Protein AF-T0ZBJ7-F1 (afdb_monomer_lite)

Structure (mmCIF, N/CA/C/O backbone):
data_AF-T0ZBJ7-F1
#
_entry.id   AF-T0ZBJ7-F1
#
loop_
_atom_site.group_PDB
_atom_site.id
_atom_site.type_symbol
_atom_site.label_atom_id
_atom_site.label_alt_id
_atom_site.label_comp_id
_atom_site.label_asym_id
_atom_site.label_entity_id
_atom_site.label_seq_id
_atom_site.pdbx_PDB_ins_code
_atom_site.Cartn_x
_atom_site.Cartn_y
_atom_site.Cartn_z
_atom_site.occupancy
_atom_site.B_iso_or_equiv
_atom_site.auth_seq_id
_atom_site.auth_comp_id
_atom_site.auth_asym_id
_atom_site.auth_atom_id
_atom_site.pdbx_PDB_model_num
ATOM 1 N N . GLU A 1 1 ? 11.879 -5.361 -28.895 1.00 57.84 1 GLU A N 1
ATOM 2 C CA . GLU A 1 1 ? 11.983 -5.980 -30.241 1.00 57.84 1 GLU A CA 1
ATOM 3 C C . GLU A 1 1 ? 11.341 -7.367 -30.338 1.00 57.84 1 GLU A C 1
ATOM 5 O O . GLU A 1 1 ? 11.344 -7.930 -31.420 1.00 57.84 1 GLU A O 1
ATOM 10 N N . LEU A 1 2 ? 10.709 -7.889 -29.274 1.00 71.94 2 LEU A N 1
ATOM 11 C CA . LEU A 1 2 ? 10.026 -9.195 -29.302 1.00 71.94 2 LEU A CA 1
ATOM 12 C C . LEU A 1 2 ? 8.578 -9.144 -28.779 1.00 71.94 2 LEU A C 1
ATOM 14 O O . LEU A 1 2 ? 7.999 -10.176 -28.458 1.00 71.94 2 LEU A O 1
ATOM 18 N N . HIS A 1 3 ? 7.983 -7.954 -28.685 1.00 67.81 3 HIS A N 1
ATOM 19 C CA . HIS A 1 3 ? 6.597 -7.815 -28.233 1.00 67.81 3 HIS A CA 1
ATOM 20 C C . HIS A 1 3 ? 5.647 -8.257 -29.351 1.00 67.81 3 HIS A C 1
ATOM 22 O O . HIS A 1 3 ? 5.892 -7.938 -30.512 1.00 67.81 3 HIS A O 1
ATOM 28 N N . ASP A 1 4 ? 4.597 -8.998 -28.996 1.00 69.94 4 ASP A N 1
ATOM 29 C CA . ASP A 1 4 ? 3.497 -9.401 -29.888 1.00 69.94 4 ASP A CA 1
ATOM 30 C C . ASP A 1 4 ? 3.882 -10.203 -31.146 1.00 69.94 4 ASP A C 1
ATOM 32 O O . ASP A 1 4 ? 3.109 -10.295 -32.097 1.00 69.94 4 ASP A O 1
ATOM 36 N N . VAL A 1 5 ? 5.055 -10.848 -31.153 1.00 79.06 5 VAL A N 1
ATOM 37 C CA . VAL A 1 5 ? 5.532 -11.673 -32.287 1.00 79.06 5 VAL A CA 1
ATOM 38 C C . VAL A 1 5 ? 5.499 -13.182 -32.016 1.00 79.06 5 VAL A C 1
ATOM 40 O O . VAL A 1 5 ? 6.075 -13.960 -32.772 1.00 79.06 5 VAL A O 1
ATOM 43 N N . GLY A 1 6 ? 4.854 -13.620 -30.929 1.00 71.94 6 GLY A N 1
ATOM 44 C CA . GLY A 1 6 ? 4.822 -15.037 -30.540 1.00 71.94 6 GLY A CA 1
ATOM 45 C C . GLY A 1 6 ? 6.186 -15.578 -30.096 1.00 71.94 6 GLY A C 1
ATOM 46 O O . GLY A 1 6 ? 6.439 -16.779 -30.192 1.00 71.94 6 GLY A O 1
ATOM 47 N N . ALA A 1 7 ? 7.074 -14.696 -29.628 1.00 80.50 7 ALA A N 1
ATOM 48 C CA . ALA A 1 7 ? 8.362 -15.092 -29.081 1.00 80.50 7 ALA A CA 1
ATOM 49 C C . ALA A 1 7 ? 8.167 -16.001 -27.850 1.00 80.50 7 ALA A C 1
ATOM 51 O O . ALA A 1 7 ? 7.280 -15.749 -27.024 1.00 80.50 7 ALA A O 1
ATOM 52 N N . PRO A 1 8 ? 8.983 -17.061 -27.698 1.00 77.62 8 PRO A N 1
ATOM 53 C CA . PRO A 1 8 ? 8.883 -17.946 -26.547 1.00 77.62 8 PRO A CA 1
ATOM 54 C C . PRO A 1 8 ? 9.076 -17.145 -25.256 1.00 77.62 8 PRO A C 1
ATOM 56 O O . PRO A 1 8 ? 9.942 -16.278 -25.176 1.00 77.62 8 PRO A O 1
ATOM 59 N N . GLN A 1 9 ? 8.249 -17.436 -24.250 1.00 84.69 9 GLN A N 1
ATOM 60 C CA . GLN A 1 9 ? 8.284 -16.774 -22.938 1.00 84.69 9 GLN A CA 1
ATOM 61 C C . GLN A 1 9 ? 8.080 -15.246 -22.972 1.00 84.69 9 GLN A C 1
ATOM 63 O O . GLN A 1 9 ? 8.481 -14.553 -22.040 1.00 84.69 9 GLN A O 1
ATOM 68 N N . THR A 1 10 ? 7.421 -14.715 -24.006 1.00 86.44 10 THR A N 1
ATOM 69 C CA . THR A 1 10 ? 7.028 -13.301 -24.065 1.00 86.44 10 THR A CA 1
ATOM 70 C C . THR A 1 10 ? 5.512 -13.164 -23.955 1.00 86.44 10 THR A C 1
ATOM 72 O O . THR A 1 10 ? 4.767 -13.856 -24.645 1.00 86.44 10 THR A O 1
ATOM 75 N N . ILE A 1 11 ? 5.061 -12.272 -23.074 1.00 91.12 11 ILE A N 1
ATOM 76 C CA . ILE A 1 11 ? 3.655 -11.882 -22.897 1.00 91.12 11 ILE A CA 1
ATOM 77 C C . ILE A 1 11 ? 3.559 -10.354 -22.918 1.00 91.12 11 ILE A C 1
ATOM 79 O O . ILE A 1 11 ? 4.572 -9.681 -22.716 1.00 91.12 11 ILE A O 1
ATOM 83 N N . ASP A 1 12 ? 2.356 -9.811 -23.101 1.00 90.50 12 ASP A N 1
ATOM 84 C CA . ASP A 1 12 ? 2.102 -8.392 -22.847 1.00 90.50 12 ASP A CA 1
ATOM 85 C C . ASP A 1 12 ? 2.239 -8.109 -21.340 1.00 90.50 12 ASP A C 1
ATOM 87 O O . ASP A 1 12 ? 1.465 -8.601 -20.515 1.00 90.50 12 ASP A O 1
ATOM 91 N N . GLN A 1 13 ? 3.276 -7.353 -20.980 1.00 92.25 13 GLN A N 1
ATOM 92 C CA . GLN A 1 13 ? 3.543 -6.931 -19.603 1.00 92.25 13 GLN A CA 1
ATOM 93 C C . GLN A 1 13 ? 3.126 -5.476 -19.356 1.00 92.25 13 GLN A C 1
ATOM 95 O O . GLN A 1 13 ? 3.232 -4.984 -18.226 1.00 92.25 13 GLN A O 1
ATOM 100 N N . THR A 1 14 ? 2.621 -4.766 -20.367 1.00 93.56 14 THR A N 1
ATOM 101 C CA . THR A 1 14 ? 2.206 -3.377 -20.219 1.00 93.56 14 THR A CA 1
ATOM 102 C C . THR A 1 14 ? 1.030 -3.305 -19.249 1.00 93.56 14 THR A C 1
ATOM 104 O O . THR A 1 14 ? -0.050 -3.843 -19.472 1.00 93.56 14 THR A O 1
ATOM 107 N N . ARG A 1 15 ? 1.243 -2.623 -18.115 1.00 92.56 15 ARG A N 1
ATOM 108 C CA . ARG A 1 15 ? 0.255 -2.512 -17.026 1.00 92.56 15 ARG A CA 1
ATOM 109 C C . ARG A 1 15 ? -0.294 -3.866 -16.543 1.00 92.56 15 ARG A C 1
ATOM 111 O O . ARG A 1 15 ? -1.449 -3.929 -16.129 1.00 92.56 15 ARG A O 1
ATOM 118 N N . LEU A 1 16 ? 0.548 -4.902 -16.484 1.00 94.69 16 LEU A N 1
ATOM 119 C CA . LEU A 1 16 ? 0.178 -6.256 -16.033 1.00 94.69 16 LEU A CA 1
ATOM 120 C C . LEU A 1 16 ? -0.625 -6.290 -14.712 1.00 94.69 16 LEU A C 1
ATOM 122 O O . LEU A 1 16 ? -1.536 -7.095 -14.552 1.00 94.69 16 LEU A O 1
ATOM 126 N N . PHE A 1 17 ? -0.321 -5.386 -13.775 1.00 93.62 17 PHE A N 1
ATOM 127 C CA . PHE A 1 17 ? -0.984 -5.293 -12.464 1.00 93.62 17 PHE A CA 1
ATOM 128 C C . PHE A 1 17 ? -2.118 -4.253 -12.394 1.00 93.62 17 PHE A C 1
ATOM 130 O O . PHE A 1 17 ? -2.681 -4.008 -11.326 1.00 93.62 17 PHE A O 1
ATOM 137 N N . GLY A 1 18 ? -2.455 -3.610 -13.514 1.00 92.75 18 GLY A N 1
ATOM 138 C CA . GLY A 1 18 ? -3.526 -2.624 -13.614 1.00 92.75 18 GLY A CA 1
ATOM 139 C C . GLY A 1 18 ? -3.450 -1.540 -12.535 1.00 92.75 18 GLY A C 1
ATOM 140 O O . GLY A 1 18 ? -2.441 -0.857 -12.381 1.00 92.75 18 GLY A O 1
ATOM 141 N N . ARG A 1 19 ? -4.544 -1.386 -11.782 1.00 91.81 19 ARG A N 1
ATOM 142 C CA . ARG A 1 19 ? -4.693 -0.375 -10.719 1.00 91.81 19 ARG A CA 1
ATOM 143 C C . ARG A 1 19 ? -4.160 -0.817 -9.353 1.00 91.81 19 ARG A C 1
ATOM 145 O O . ARG A 1 19 ? -4.266 -0.050 -8.403 1.00 91.81 19 ARG A O 1
ATOM 152 N N . ALA A 1 20 ? -3.624 -2.033 -9.233 1.00 92.56 20 ALA A N 1
ATOM 153 C CA . ALA A 1 20 ? -3.082 -2.524 -7.966 1.00 92.56 20 ALA A CA 1
ATOM 154 C C . ALA A 1 20 ? -1.749 -1.850 -7.588 1.00 92.56 20 ALA A C 1
ATOM 156 O O . ALA A 1 20 ? -1.327 -1.931 -6.437 1.00 92.56 20 ALA A O 1
ATOM 157 N N . VAL A 1 21 ? -1.092 -1.182 -8.543 1.00 94.62 21 VAL A N 1
ATOM 158 C CA . VAL A 1 21 ? 0.164 -0.453 -8.333 1.00 94.62 21 VAL A CA 1
ATOM 159 C C . VAL A 1 21 ? -0.068 1.050 -8.232 1.00 94.62 21 VAL A C 1
ATOM 161 O O . VAL A 1 21 ? -0.950 1.605 -8.884 1.00 94.62 21 VAL A O 1
ATOM 164 N N . ARG A 1 22 ? 0.763 1.720 -7.431 1.00 92.06 22 ARG A N 1
ATOM 165 C CA . ARG A 1 22 ? 0.771 3.181 -7.263 1.00 92.06 22 ARG A CA 1
ATOM 166 C C . ARG A 1 22 ? 1.249 3.885 -8.518 1.00 92.06 22 ARG A C 1
ATOM 168 O O . ARG A 1 22 ? 0.750 4.951 -8.860 1.00 92.06 22 ARG A O 1
ATOM 175 N N . TRP A 1 23 ? 2.190 3.260 -9.218 1.00 94.50 23 TRP A N 1
ATOM 176 C CA . TRP A 1 23 ? 2.804 3.835 -10.398 1.00 94.50 23 TRP A CA 1
ATOM 177 C C . TRP A 1 23 ? 3.343 2.761 -11.345 1.00 94.50 23 TRP A C 1
ATOM 179 O O . TRP A 1 23 ? 3.789 1.697 -10.907 1.00 94.50 23 TRP A O 1
ATOM 189 N N . PHE A 1 24 ? 3.294 3.054 -12.645 1.00 96.00 24 PHE A N 1
ATOM 190 C CA . PHE A 1 24 ? 3.793 2.202 -13.721 1.00 96.00 24 PHE A CA 1
ATOM 191 C C . PHE A 1 24 ? 4.693 3.009 -14.657 1.00 96.00 24 PHE A C 1
ATOM 193 O O . PHE A 1 24 ? 4.308 4.105 -15.074 1.00 96.00 24 PHE A O 1
ATOM 200 N N . ALA A 1 25 ? 5.844 2.447 -15.030 1.00 95.69 25 ALA A N 1
ATOM 201 C CA . ALA A 1 25 ? 6.707 3.008 -16.064 1.00 95.69 25 ALA A CA 1
ATOM 202 C C . ALA A 1 25 ? 7.355 1.927 -16.934 1.00 95.69 25 ALA A C 1
ATOM 204 O O . ALA A 1 25 ? 7.713 0.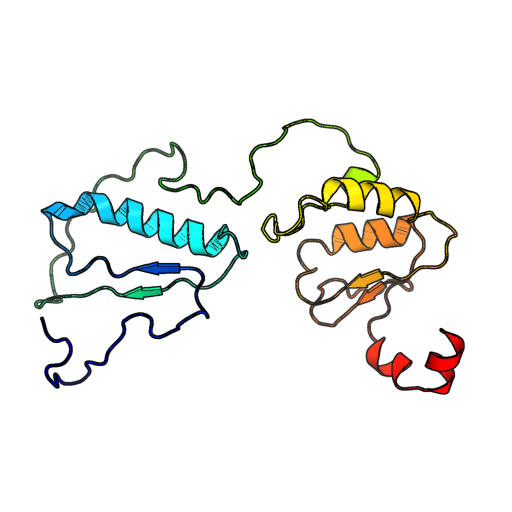851 -16.457 1.00 95.69 25 ALA A O 1
ATOM 205 N N . GLU A 1 26 ? 7.548 2.269 -18.205 1.00 94.38 26 GLU A N 1
ATOM 206 C CA . GLU A 1 26 ? 8.206 1.445 -19.217 1.00 94.38 26 GLU A CA 1
ATOM 207 C C . GLU A 1 26 ? 9.212 2.334 -19.970 1.00 94.38 26 GLU A C 1
ATOM 209 O O . GLU A 1 26 ? 8.848 2.997 -20.939 1.00 94.38 26 GLU A O 1
ATOM 214 N N . PRO A 1 27 ? 10.462 2.453 -19.482 1.00 90.81 27 PRO A N 1
ATOM 215 C CA . PRO A 1 27 ? 11.456 3.381 -20.033 1.00 90.81 27 PRO A CA 1
ATOM 216 C C . PRO A 1 27 ? 12.036 2.949 -21.392 1.00 90.81 27 PRO A C 1
ATOM 218 O O . PRO A 1 27 ? 12.861 3.666 -21.953 1.00 90.81 27 PRO A O 1
ATOM 221 N N . GLY A 1 28 ? 11.625 1.794 -21.922 1.00 89.25 28 GLY A N 1
ATOM 222 C CA . GLY A 1 28 ? 12.198 1.206 -23.128 1.00 89.25 28 GLY A CA 1
ATOM 223 C C . GLY A 1 28 ? 13.519 0.476 -22.867 1.00 89.25 28 GLY A C 1
ATOM 224 O O . GLY A 1 28 ? 13.831 0.106 -21.733 1.00 89.25 28 GLY A O 1
ATOM 225 N N . VAL A 1 29 ? 14.267 0.222 -23.943 1.00 90.12 29 VAL A N 1
ATOM 226 C CA . VAL A 1 29 ? 15.537 -0.517 -23.894 1.00 90.12 29 VAL A CA 1
ATOM 227 C C . VAL A 1 29 ? 16.649 0.386 -23.345 1.00 90.12 29 VAL A C 1
ATOM 229 O O . VAL A 1 29 ? 16.772 1.516 -23.818 1.00 90.12 29 VAL A O 1
ATOM 232 N N . PRO A 1 30 ? 17.474 -0.080 -22.386 1.00 86.94 30 PRO A N 1
ATOM 233 C CA . PRO A 1 30 ? 18.643 0.654 -21.923 1.00 86.94 30 PRO A CA 1
ATOM 234 C C . PRO A 1 30 ? 19.566 1.080 -23.065 1.00 86.94 30 PRO A C 1
ATOM 236 O O . PRO A 1 30 ? 20.016 0.254 -23.858 1.00 86.94 30 PRO A O 1
ATOM 239 N N . ASP A 1 31 ? 19.866 2.375 -23.098 1.00 84.62 31 ASP A N 1
ATOM 240 C CA . ASP A 1 31 ? 20.814 3.011 -24.007 1.00 84.62 31 ASP A CA 1
ATOM 241 C C . ASP A 1 31 ? 21.790 3.867 -23.187 1.00 84.62 31 ASP A C 1
ATOM 243 O O . ASP A 1 31 ? 21.388 4.540 -22.229 1.00 84.62 31 ASP A O 1
ATOM 247 N N . GLU A 1 32 ? 23.069 3.856 -23.563 1.00 83.19 32 GLU A N 1
ATOM 248 C CA . GLU A 1 32 ? 24.121 4.631 -22.901 1.00 83.19 32 GLU A CA 1
ATOM 249 C C . GLU A 1 32 ? 23.826 6.134 -22.998 1.00 83.19 32 GLU A C 1
ATOM 251 O O . GLU A 1 32 ? 24.054 6.871 -22.042 1.00 83.19 32 GLU A O 1
ATOM 256 N N . ALA A 1 33 ? 23.217 6.600 -24.094 1.00 85.81 33 ALA A N 1
ATOM 257 C CA . ALA A 1 33 ? 22.799 7.998 -24.217 1.00 85.81 33 ALA A CA 1
ATOM 258 C C . ALA A 1 33 ? 21.760 8.409 -23.152 1.00 85.81 33 ALA A C 1
ATOM 260 O O . ALA A 1 33 ? 21.692 9.575 -22.762 1.00 85.81 33 ALA A O 1
ATOM 261 N N . ALA A 1 34 ? 20.978 7.455 -22.637 1.00 82.25 34 ALA A N 1
ATOM 262 C CA . ALA A 1 34 ? 19.964 7.673 -21.609 1.00 82.25 34 ALA A CA 1
ATOM 263 C C . ALA A 1 34 ? 20.451 7.330 -20.185 1.00 82.25 34 ALA A C 1
ATOM 265 O O . ALA A 1 34 ? 19.652 7.383 -19.242 1.00 82.25 34 ALA A O 1
ATOM 266 N N . ARG A 1 35 ? 21.742 7.006 -19.995 1.00 83.69 35 ARG A N 1
ATOM 267 C CA . ARG A 1 35 ? 22.347 6.559 -18.718 1.00 83.69 35 ARG A CA 1
ATOM 268 C C . ARG A 1 35 ? 21.982 7.424 -17.505 1.00 83.69 35 ARG A C 1
ATOM 270 O O . ARG A 1 35 ? 21.730 6.904 -16.418 1.00 83.69 35 ARG A O 1
ATOM 277 N N . ASP A 1 36 ? 21.899 8.740 -17.691 1.00 82.50 36 ASP A N 1
ATOM 278 C CA . ASP A 1 36 ? 21.675 9.695 -16.600 1.00 82.50 36 ASP A CA 1
ATOM 279 C C . ASP A 1 36 ? 20.210 9.735 -16.130 1.00 82.50 36 ASP A C 1
ATOM 281 O O . ASP A 1 36 ? 19.921 10.152 -15.006 1.00 82.50 36 ASP A O 1
ATOM 285 N N . SER A 1 37 ? 19.277 9.227 -16.942 1.00 84.94 37 SER A N 1
ATOM 286 C CA . SER A 1 37 ? 17.854 9.162 -16.595 1.00 84.94 37 SER A CA 1
ATOM 287 C C . SER A 1 37 ? 17.531 8.049 -15.589 1.00 84.94 37 SER A C 1
ATOM 289 O O . SER A 1 37 ? 16.593 8.181 -14.802 1.00 84.94 37 SER A O 1
ATOM 291 N N . TRP A 1 38 ? 18.334 6.982 -15.535 1.00 86.69 38 TRP A N 1
ATOM 292 C CA . TRP A 1 38 ? 18.034 5.784 -14.745 1.00 86.69 38 TRP A CA 1
ATOM 293 C C . TRP A 1 38 ? 18.026 6.023 -13.235 1.00 86.69 38 TRP A C 1
ATOM 295 O O . TRP A 1 38 ? 17.167 5.496 -12.529 1.00 86.69 38 TRP A O 1
ATOM 305 N N . ARG A 1 39 ? 18.926 6.872 -12.719 1.00 85.69 39 ARG A N 1
ATOM 306 C CA . ARG A 1 39 ? 18.907 7.257 -11.292 1.00 85.69 39 ARG A CA 1
ATOM 307 C C . ARG A 1 39 ? 17.666 8.062 -10.939 1.00 85.69 39 ARG A C 1
ATOM 309 O O . ARG A 1 39 ? 17.079 7.865 -9.879 1.00 85.69 39 ARG A O 1
ATOM 316 N N . SER A 1 40 ? 17.281 8.957 -11.843 1.00 86.44 40 SER A N 1
ATOM 317 C CA . SER A 1 40 ? 16.073 9.767 -11.733 1.00 86.44 40 SER A CA 1
ATOM 3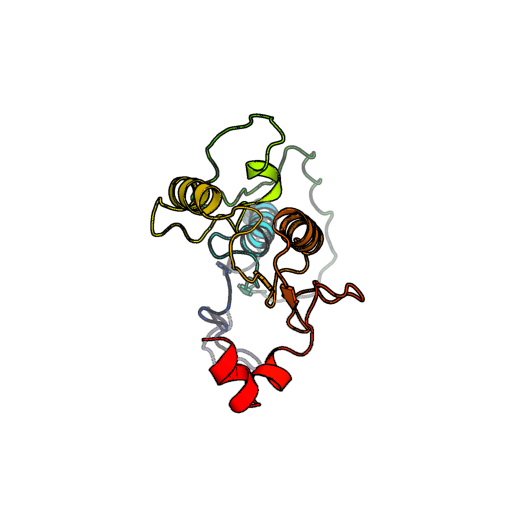18 C C . SER A 1 40 ? 14.838 8.857 -11.692 1.00 86.44 40 SER A C 1
ATOM 320 O O . SER A 1 40 ? 14.043 8.936 -10.759 1.00 86.44 40 SER A O 1
ATOM 322 N N . LEU A 1 41 ? 14.744 7.903 -12.623 1.00 90.31 41 LEU A N 1
ATOM 323 C CA . LEU A 1 41 ? 13.680 6.903 -12.678 1.00 90.31 41 LEU A CA 1
ATOM 324 C C . LEU A 1 41 ? 13.597 6.057 -11.398 1.00 90.31 41 LEU A C 1
ATOM 326 O O . LEU A 1 41 ? 12.518 5.919 -10.824 1.00 90.31 41 LEU A O 1
ATOM 330 N N . ALA A 1 42 ? 14.730 5.537 -10.920 1.00 90.06 42 ALA A N 1
ATOM 331 C CA . ALA A 1 42 ? 14.790 4.743 -9.695 1.00 90.06 42 ALA A CA 1
ATOM 332 C C . ALA A 1 42 ? 14.374 5.561 -8.461 1.00 90.06 42 ALA A C 1
ATOM 334 O O . ALA A 1 42 ? 13.572 5.100 -7.650 1.00 90.06 42 ALA A O 1
ATOM 335 N N . SER A 1 43 ? 14.859 6.802 -8.338 1.00 89.56 43 SER A N 1
ATOM 336 C CA . SER A 1 43 ? 14.461 7.696 -7.245 1.00 89.56 43 SER A CA 1
ATOM 337 C C . SER A 1 43 ? 12.968 8.004 -7.282 1.00 89.56 43 SER A C 1
ATOM 339 O O . SER A 1 43 ? 12.355 8.089 -6.221 1.00 89.56 43 SER A O 1
ATOM 341 N N . ARG A 1 44 ? 12.381 8.171 -8.472 1.00 90.44 44 ARG A N 1
ATOM 342 C CA . ARG A 1 44 ? 10.938 8.360 -8.613 1.00 90.44 44 ARG A CA 1
ATOM 343 C C . ARG A 1 44 ? 10.171 7.113 -8.199 1.00 90.44 44 ARG A C 1
ATOM 345 O O . ARG A 1 44 ? 9.240 7.234 -7.420 1.00 90.44 44 ARG A O 1
ATOM 352 N N . ALA A 1 45 ? 10.579 5.931 -8.658 1.00 92.62 45 ALA A N 1
ATOM 353 C CA . ALA A 1 45 ? 9.919 4.677 -8.302 1.00 92.62 45 ALA A CA 1
ATOM 354 C C . ALA A 1 45 ? 9.849 4.478 -6.779 1.00 92.62 45 ALA A C 1
ATOM 356 O O . ALA A 1 45 ? 8.805 4.103 -6.254 1.00 92.62 45 ALA A O 1
ATOM 357 N N . VAL A 1 46 ? 10.935 4.796 -6.064 1.00 92.50 46 VAL A N 1
ATOM 358 C CA . VAL A 1 46 ? 10.966 4.748 -4.594 1.00 92.50 46 VAL A CA 1
ATOM 359 C C . VAL A 1 46 ? 10.033 5.788 -3.973 1.00 92.50 46 VAL A C 1
ATOM 361 O O . VAL A 1 46 ? 9.305 5.455 -3.041 1.00 92.50 46 VAL A O 1
ATOM 364 N N . ALA A 1 47 ? 10.030 7.022 -4.482 1.00 89.12 47 ALA A N 1
ATOM 365 C CA . ALA A 1 47 ? 9.159 8.078 -3.973 1.00 89.12 47 ALA A CA 1
ATOM 366 C C . ALA A 1 47 ? 7.670 7.748 -4.190 1.00 89.12 47 ALA A C 1
ATOM 368 O O . ALA A 1 47 ? 6.878 7.886 -3.271 1.00 89.12 47 ALA A O 1
ATOM 369 N N . GLU A 1 48 ? 7.291 7.230 -5.359 1.00 90.69 48 GLU A N 1
ATOM 370 C CA . GLU A 1 48 ? 5.911 6.812 -5.659 1.00 90.69 48 GLU A CA 1
ATOM 371 C C . GLU A 1 48 ? 5.480 5.599 -4.809 1.00 90.69 48 GLU A C 1
ATOM 373 O O . GLU A 1 48 ? 4.308 5.469 -4.458 1.00 90.69 48 GLU A O 1
ATOM 378 N N . ALA A 1 49 ? 6.419 4.712 -4.453 1.00 92.00 49 ALA A N 1
ATOM 379 C CA . ALA A 1 49 ? 6.144 3.542 -3.619 1.00 92.00 49 ALA A CA 1
ATOM 380 C C . ALA A 1 49 ? 5.945 3.881 -2.134 1.00 92.00 49 ALA A C 1
ATOM 382 O O . ALA A 1 49 ? 5.211 3.176 -1.440 1.00 92.00 49 ALA A O 1
ATOM 383 N N . ARG A 1 50 ? 6.618 4.922 -1.635 1.00 88.19 50 ARG A N 1
ATOM 384 C CA . ARG A 1 50 ? 6.585 5.317 -0.217 1.00 88.19 50 ARG A CA 1
ATOM 385 C C . ARG A 1 50 ? 5.601 6.446 0.049 1.00 88.19 50 ARG A C 1
ATOM 387 O O . ARG A 1 50 ? 4.755 6.327 0.925 1.00 88.19 50 ARG A O 1
ATOM 394 N N . ASP A 1 51 ? 5.686 7.486 -0.769 1.00 84.31 51 ASP A N 1
ATOM 395 C CA . ASP A 1 51 ? 5.082 8.796 -0.528 1.00 84.31 51 ASP A CA 1
ATOM 396 C C . ASP A 1 51 ? 4.074 9.163 -1.633 1.00 84.31 51 ASP A C 1
ATOM 398 O O . ASP A 1 51 ? 3.733 10.331 -1.830 1.00 84.31 51 ASP A O 1
ATOM 402 N N . GLY A 1 52 ? 3.616 8.163 -2.395 1.00 80.25 52 GLY A N 1
ATOM 403 C CA . GLY A 1 52 ? 2.606 8.327 -3.435 1.00 80.25 52 GLY A CA 1
ATOM 404 C C . GLY A 1 52 ? 1.314 8.956 -2.889 1.00 80.25 52 GLY A C 1
ATOM 405 O O . GLY A 1 52 ? 0.963 8.743 -1.729 1.00 80.25 52 GLY A O 1
ATOM 406 N N . PRO A 1 53 ? 0.535 9.678 -3.715 1.00 77.44 53 PRO A N 1
ATOM 407 C CA . PRO A 1 53 ? -0.646 10.425 -3.262 1.00 77.44 53 PRO A CA 1
ATOM 408 C C . PRO A 1 53 ? -1.743 9.545 -2.650 1.00 77.44 53 PRO A C 1
ATOM 410 O O . PRO A 1 53 ? -2.529 10.010 -1.838 1.00 77.44 53 PRO A O 1
ATOM 413 N N . LEU A 1 54 ? -1.797 8.265 -3.021 1.00 77.31 54 LEU A N 1
ATOM 414 C CA . LEU A 1 54 ? -2.751 7.307 -2.461 1.00 77.31 54 LEU A CA 1
ATOM 415 C C . LEU A 1 54 ? -2.227 6.635 -1.171 1.00 77.31 54 LEU A C 1
ATOM 417 O O . LEU A 1 54 ? -2.870 5.720 -0.651 1.00 77.31 54 LEU A O 1
ATOM 421 N N . GLY A 1 55 ? -1.035 7.010 -0.704 1.00 81.44 55 GLY A N 1
ATOM 422 C CA . GLY A 1 55 ? -0.263 6.324 0.332 1.00 81.44 55 GLY A CA 1
ATOM 423 C C . GLY A 1 55 ? 0.701 5.262 -0.224 1.00 81.44 55 GLY A C 1
ATOM 424 O O . GLY A 1 55 ? 0.736 5.032 -1.444 1.00 81.44 55 GLY A O 1
ATOM 425 N N . PRO A 1 56 ? 1.457 4.585 0.660 1.00 87.75 56 PRO A N 1
ATOM 426 C CA . PRO A 1 56 ? 2.477 3.613 0.282 1.00 87.75 56 PRO A CA 1
ATOM 427 C C . PRO A 1 56 ? 1.893 2.394 -0.441 1.00 87.75 56 PRO A C 1
ATOM 429 O O . PRO A 1 56 ? 0.773 1.944 -0.177 1.00 87.75 56 PRO A O 1
ATOM 432 N N . GLY A 1 57 ? 2.663 1.823 -1.365 1.00 91.94 57 GLY A N 1
ATOM 433 C CA . GLY A 1 57 ? 2.274 0.605 -2.064 1.00 91.94 57 GLY A CA 1
ATOM 434 C C . GLY A 1 57 ? 3.199 0.203 -3.213 1.00 91.94 57 GLY A C 1
ATOM 435 O O . GLY A 1 57 ? 4.202 0.862 -3.481 1.00 91.94 57 GLY A O 1
ATOM 436 N N . PRO A 1 58 ? 2.874 -0.899 -3.906 1.00 96.50 58 PRO A N 1
ATOM 437 C CA . PRO A 1 58 ? 3.737 -1.450 -4.943 1.00 96.50 58 PRO A CA 1
ATOM 438 C C . PRO A 1 58 ? 3.792 -0.544 -6.178 1.00 96.50 58 PRO A C 1
ATOM 440 O O . PRO A 1 58 ? 2.800 0.082 -6.548 1.00 96.50 58 PRO A O 1
ATOM 443 N N . VAL A 1 59 ? 4.938 -0.525 -6.856 1.00 96.50 59 VAL A N 1
ATOM 444 C CA . VAL A 1 59 ? 5.146 0.124 -8.162 1.00 96.50 59 VAL A CA 1
ATOM 445 C C . VAL A 1 59 ? 5.629 -0.913 -9.172 1.00 96.50 59 VAL A C 1
ATOM 447 O O . VAL A 1 59 ? 6.246 -1.905 -8.790 1.00 96.50 59 VAL A O 1
ATOM 450 N N . HIS A 1 60 ? 5.359 -0.694 -10.457 1.00 96.88 60 HIS A N 1
ATOM 451 C CA . HIS A 1 60 ? 5.758 -1.604 -11.529 1.00 96.88 60 HIS A CA 1
ATOM 452 C C . HIS A 1 60 ? 6.658 -0.895 -12.545 1.00 96.88 60 HIS A C 1
ATOM 454 O O . HIS A 1 60 ? 6.241 0.058 -13.200 1.00 96.88 60 HIS A O 1
ATOM 460 N N . LEU A 1 61 ? 7.889 -1.387 -12.688 1.00 96.12 61 LEU A N 1
ATOM 461 C CA . LEU A 1 61 ? 8.818 -0.974 -13.737 1.00 96.12 61 LEU A CA 1
ATOM 462 C C . LEU A 1 61 ? 8.965 -2.116 -14.743 1.00 96.12 61 LEU A C 1
ATOM 464 O O . LEU A 1 61 ? 9.523 -3.155 -14.398 1.00 96.12 61 LEU A O 1
ATOM 468 N N . ASN A 1 62 ? 8.480 -1.914 -15.967 1.00 95.12 62 ASN A N 1
ATOM 469 C CA . ASN A 1 62 ? 8.651 -2.870 -17.057 1.00 95.12 62 ASN A CA 1
ATOM 470 C C . ASN A 1 62 ? 9.933 -2.530 -17.830 1.00 95.12 62 ASN A C 1
ATOM 472 O O . ASN A 1 62 ? 9.980 -1.535 -18.553 1.00 95.12 62 ASN A O 1
ATOM 476 N N . LEU A 1 63 ? 11.000 -3.306 -17.625 1.00 93.00 63 LEU A N 1
ATOM 477 C CA . LEU A 1 63 ? 12.321 -3.033 -18.195 1.00 93.00 63 LEU A CA 1
ATOM 478 C C . LEU A 1 63 ? 12.565 -3.920 -19.415 1.00 93.00 63 LEU A C 1
ATOM 480 O O . LEU A 1 63 ? 12.765 -5.127 -19.286 1.00 93.00 63 LEU A O 1
ATOM 484 N N . ALA A 1 64 ? 12.578 -3.314 -20.600 1.00 91.38 64 ALA A N 1
ATOM 485 C CA . ALA A 1 64 ? 12.880 -4.033 -21.828 1.00 91.38 64 ALA A CA 1
ATOM 486 C C . ALA A 1 64 ? 14.392 -4.253 -21.943 1.00 91.38 64 ALA A C 1
ATOM 488 O O . ALA A 1 64 ? 15.155 -3.295 -21.947 1.00 91.38 64 ALA A O 1
ATOM 489 N N . PHE A 1 65 ? 14.842 -5.495 -22.099 1.00 89.19 65 PHE A N 1
ATOM 490 C CA . PHE A 1 65 ? 16.247 -5.793 -22.373 1.00 89.19 65 PHE A CA 1
ATOM 491 C C . PHE A 1 65 ? 16.413 -6.365 -23.780 1.00 89.19 65 PHE A C 1
ATOM 493 O O . PHE A 1 65 ? 15.565 -7.112 -24.267 1.00 89.19 65 PHE A O 1
ATOM 500 N N . ARG A 1 66 ? 17.516 -6.000 -24.437 1.00 88.00 66 ARG A N 1
ATOM 501 C CA . ARG A 1 66 ? 17.940 -6.565 -25.721 1.00 88.00 66 ARG A CA 1
ATOM 502 C C . ARG A 1 66 ? 19.138 -7.473 -25.481 1.00 88.00 66 ARG A C 1
ATOM 504 O O . ARG A 1 66 ? 19.975 -7.179 -24.632 1.00 88.00 66 ARG A O 1
ATOM 511 N N . GLU A 1 67 ? 19.227 -8.562 -26.234 1.00 85.19 67 GLU A N 1
ATOM 512 C CA . GLU A 1 67 ? 20.426 -9.394 -26.233 1.00 85.19 67 GLU A CA 1
ATOM 513 C C . GLU A 1 67 ? 21.667 -8.607 -26.709 1.00 85.19 67 GLU A C 1
ATOM 515 O O . GLU A 1 67 ? 21.552 -7.750 -27.590 1.00 85.19 67 GLU A O 1
ATOM 520 N N . PRO A 1 68 ? 22.863 -8.907 -26.172 1.00 87.75 68 PRO A N 1
ATOM 521 C CA . PRO A 1 68 ? 23.143 -9.913 -25.146 1.00 87.75 68 PRO A CA 1
ATOM 522 C C . PRO A 1 68 ? 22.812 -9.424 -23.725 1.00 87.75 68 PRO A C 1
ATOM 524 O O . PRO A 1 68 ? 23.168 -8.319 -23.331 1.00 87.75 68 PRO A O 1
ATOM 527 N N . LEU A 1 69 ? 22.201 -10.296 -22.914 1.00 85.12 69 LEU A N 1
ATOM 528 C CA . LEU A 1 69 ? 21.903 -10.015 -21.495 1.00 85.12 69 LEU A CA 1
ATOM 529 C C . LEU A 1 69 ? 23.110 -10.223 -20.567 1.00 85.12 69 LEU A C 1
ATOM 531 O O . LEU A 1 69 ? 23.025 -10.017 -19.358 1.00 85.12 69 LEU A O 1
ATOM 535 N N . LEU A 1 70 ? 24.231 -10.667 -21.133 1.00 86.50 70 LEU A N 1
ATOM 536 C CA . LEU A 1 70 ? 25.478 -10.905 -20.426 1.00 86.50 70 LEU A CA 1
ATOM 537 C C . LEU A 1 70 ? 26.503 -9.864 -20.861 1.00 86.50 70 LEU A C 1
ATOM 539 O O . LEU A 1 70 ? 26.729 -9.649 -22.051 1.00 86.50 70 LEU A O 1
ATOM 543 N N . GLY A 1 71 ? 27.157 -9.254 -19.881 1.00 80.50 71 GLY A N 1
ATOM 544 C CA . GLY A 1 71 ? 28.194 -8.258 -20.098 1.00 80.50 71 GLY A CA 1
ATOM 545 C C . GLY A 1 71 ? 29.127 -8.165 -18.900 1.00 80.50 71 GLY A C 1
ATOM 546 O O . GLY A 1 71 ? 28.888 -8.765 -17.851 1.00 80.50 71 GLY A O 1
ATOM 547 N N . ARG A 1 72 ? 30.214 -7.407 -19.054 1.00 83.25 72 ARG A N 1
ATOM 548 C CA . ARG A 1 72 ? 31.053 -7.011 -17.920 1.00 83.25 72 ARG A CA 1
ATOM 549 C C . ARG A 1 72 ? 30.420 -5.773 -17.283 1.00 83.25 72 ARG A C 1
ATOM 551 O O . ARG A 1 72 ? 30.233 -4.796 -18.008 1.00 83.25 72 ARG A O 1
ATOM 558 N N . PRO A 1 73 ? 30.090 -5.788 -15.980 1.00 80.19 73 PRO A N 1
ATOM 559 C CA . PRO A 1 73 ? 29.633 -4.587 -15.294 1.00 80.19 73 PRO A CA 1
ATOM 560 C C . PRO A 1 73 ? 30.654 -3.460 -15.478 1.00 80.19 73 PRO A C 1
ATOM 562 O O . PRO A 1 73 ? 31.838 -3.646 -15.195 1.00 80.19 73 PRO A O 1
ATOM 565 N N . GLY A 1 74 ? 30.204 -2.317 -15.994 1.00 76.38 74 GLY A N 1
ATOM 566 C CA . GLY A 1 74 ? 31.007 -1.098 -16.028 1.00 76.38 74 GLY A CA 1
ATOM 567 C C . GLY A 1 74 ? 31.063 -0.436 -14.652 1.00 76.38 74 GLY A C 1
ATOM 568 O O . GLY A 1 74 ? 30.309 -0.793 -13.743 1.00 76.38 74 GLY A O 1
ATOM 569 N N . GLU A 1 75 ? 31.933 0.560 -14.497 1.00 81.06 75 GLU A N 1
ATOM 570 C CA . GLU A 1 75 ? 31.888 1.411 -13.311 1.00 81.06 75 GLU A CA 1
ATOM 571 C C . GLU A 1 75 ? 30.559 2.171 -13.268 1.00 81.06 75 GLU A C 1
ATOM 573 O O . GLU A 1 75 ? 30.164 2.847 -14.223 1.00 81.06 75 GLU A O 1
ATOM 578 N N . LEU A 1 76 ? 29.855 2.062 -12.141 1.00 73.00 76 LEU A N 1
ATOM 579 C CA . LEU A 1 76 ? 28.672 2.875 -11.912 1.00 73.00 76 LEU A CA 1
ATOM 580 C C . LEU A 1 76 ? 29.102 4.344 -11.840 1.00 73.00 76 LEU A C 1
ATOM 582 O O . LEU A 1 76 ? 30.076 4.656 -11.151 1.00 73.00 76 LEU A O 1
ATOM 586 N N . PRO A 1 77 ? 28.365 5.272 -12.479 1.00 72.12 77 PRO A N 1
ATOM 587 C CA . PRO A 1 77 ? 28.670 6.686 -12.323 1.00 72.12 77 PRO A CA 1
ATOM 588 C C . PRO A 1 77 ? 28.665 7.078 -10.838 1.00 72.12 77 PRO A C 1
ATOM 590 O O . PRO A 1 77 ? 27.923 6.493 -10.038 1.00 72.12 77 PRO A O 1
ATOM 593 N N . ALA A 1 78 ? 29.477 8.068 -10.471 1.00 73.81 78 ALA A N 1
ATOM 594 C CA . ALA A 1 78 ? 29.574 8.509 -9.086 1.00 73.81 78 ALA A CA 1
ATOM 595 C C . ALA A 1 78 ? 28.180 8.787 -8.500 1.00 73.81 78 ALA A C 1
ATOM 597 O O . ALA A 1 78 ? 27.313 9.385 -9.151 1.00 73.81 78 ALA A O 1
ATOM 598 N N . ALA A 1 79 ? 27.949 8.328 -7.269 1.00 68.31 79 ALA A N 1
ATOM 599 C CA . ALA A 1 79 ? 26.747 8.700 -6.546 1.00 68.31 79 ALA A CA 1
ATOM 600 C C . ALA A 1 79 ? 26.717 10.227 -6.410 1.00 68.31 79 ALA A C 1
ATOM 602 O O . ALA A 1 79 ? 27.727 10.861 -6.099 1.00 68.31 79 ALA A O 1
ATOM 603 N N . ARG A 1 80 ? 25.553 10.833 -6.650 1.00 69.56 80 ARG A N 1
ATOM 604 C CA . ARG A 1 80 ? 25.376 12.257 -6.371 1.00 69.56 80 ARG A CA 1
ATOM 605 C C . ARG A 1 80 ? 25.590 12.473 -4.873 1.00 69.56 80 ARG A C 1
ATOM 607 O O . ARG A 1 80 ? 25.079 11.692 -4.070 1.00 69.56 80 ARG A O 1
ATOM 614 N N . ALA A 1 81 ? 26.308 13.537 -4.510 1.00 68.44 81 ALA A N 1
ATOM 615 C CA . ALA A 1 81 ? 26.383 13.987 -3.123 1.00 68.44 81 ALA A CA 1
ATOM 616 C C . ALA A 1 81 ? 24.960 14.091 -2.529 1.00 68.44 81 ALA A C 1
ATOM 618 O O . ALA A 1 81 ? 24.026 14.409 -3.273 1.00 68.44 81 ALA A O 1
ATOM 619 N N . PRO A 1 82 ? 24.757 13.818 -1.232 1.00 62.12 82 PRO A N 1
ATOM 620 C CA . PRO A 1 82 ? 23.438 13.866 -0.614 1.00 62.12 82 PRO A CA 1
ATOM 621 C C . PRO A 1 82 ? 22.922 15.312 -0.602 1.00 62.12 82 PRO A C 1
ATOM 623 O O . PRO A 1 82 ? 23.185 16.075 0.317 1.00 62.12 82 PRO A O 1
ATOM 626 N N . GLN A 1 83 ? 22.212 15.701 -1.662 1.00 60.34 83 GLN A N 1
ATOM 627 C CA . GLN A 1 83 ? 21.630 17.039 -1.842 1.00 60.34 83 GLN A CA 1
ATOM 628 C C . GLN A 1 83 ? 20.090 16.984 -1.815 1.00 60.34 83 GLN A C 1
ATOM 630 O O . GLN A 1 83 ? 19.423 17.883 -2.320 1.00 60.34 83 GLN A O 1
ATOM 635 N N . GLY A 1 84 ? 19.525 15.900 -1.267 1.00 62.22 84 GLY A N 1
ATOM 636 C CA . GLY A 1 84 ? 18.095 15.575 -1.312 1.00 62.22 84 GLY A CA 1
ATOM 637 C C . GLY A 1 84 ? 17.730 14.537 -2.383 1.00 62.22 84 GLY A C 1
ATOM 638 O O . GLY A 1 84 ? 18.579 14.097 -3.163 1.00 62.22 84 GLY A O 1
ATOM 639 N N . SER A 1 85 ? 16.463 14.110 -2.398 1.00 63.25 85 SER A N 1
ATOM 640 C CA . SER A 1 85 ? 15.941 13.160 -3.386 1.00 63.25 85 SER A CA 1
ATOM 641 C C . SER A 1 85 ? 15.864 13.789 -4.784 1.00 63.25 85 SER A C 1
ATOM 643 O O . SER A 1 85 ? 15.620 14.986 -4.928 1.00 63.25 85 SER A O 1
ATOM 645 N N . TRP A 1 86 ? 16.077 12.986 -5.835 1.00 62.88 86 TRP A N 1
ATOM 646 C CA . TRP A 1 86 ? 15.955 13.459 -7.225 1.00 62.88 86 TRP A CA 1
ATOM 647 C C . TRP A 1 86 ? 14.506 13.765 -7.587 1.00 62.88 86 TRP A C 1
ATOM 649 O O . TRP A 1 86 ? 14.237 14.655 -8.386 1.00 62.88 86 TRP A O 1
ATOM 659 N N . HIS A 1 87 ? 13.594 13.018 -6.970 1.00 62.75 87 HIS A N 1
ATOM 660 C CA . HIS A 1 87 ? 12.162 13.229 -7.042 1.00 62.75 87 HIS A CA 1
ATOM 661 C C . HIS A 1 87 ? 11.624 13.356 -5.637 1.00 62.75 87 HIS A C 1
ATOM 663 O O . HIS A 1 87 ? 11.939 12.554 -4.755 1.00 62.75 87 HIS A O 1
ATOM 669 N N . ARG A 1 88 ? 10.794 14.367 -5.441 1.00 62.41 88 ARG A N 1
ATOM 670 C CA . ARG A 1 88 ? 9.904 14.440 -4.300 1.00 62.41 88 ARG A CA 1
ATOM 671 C C . ARG A 1 88 ? 8.512 14.323 -4.878 1.00 62.41 88 ARG A C 1
ATOM 673 O O . ARG A 1 88 ? 8.081 15.213 -5.607 1.00 62.41 88 ARG A O 1
ATOM 680 N N . VAL A 1 89 ? 7.842 13.216 -4.589 1.00 59.62 89 VAL A N 1
ATOM 681 C CA . VAL A 1 89 ? 6.393 13.207 -4.734 1.00 59.62 89 VAL A CA 1
ATOM 682 C C . VAL A 1 89 ? 5.908 14.151 -3.651 1.00 59.62 89 VAL A C 1
ATOM 684 O O . VAL A 1 89 ? 6.188 13.946 -2.475 1.00 59.62 89 VAL A O 1
ATOM 687 N N . VAL A 1 90 ? 5.337 15.275 -4.067 1.00 54.19 90 VAL A N 1
ATOM 688 C CA . VAL A 1 90 ? 4.697 16.195 -3.135 1.00 54.19 90 VAL A CA 1
ATOM 689 C C . VAL A 1 90 ? 3.301 15.629 -2.923 1.00 54.19 90 VAL A C 1
ATOM 691 O O . VAL A 1 90 ? 2.532 15.596 -3.889 1.00 54.19 90 VAL A O 1
ATOM 694 N N . PRO A 1 91 ? 2.968 15.158 -1.710 1.00 49.38 91 PRO A N 1
ATOM 695 C CA . PRO A 1 91 ? 1.593 14.818 -1.396 1.00 49.38 91 PRO A CA 1
ATOM 696 C C . PRO A 1 91 ? 0.728 16.042 -1.684 1.00 49.38 91 PRO A C 1
ATOM 698 O O . PRO A 1 91 ? 1.124 17.175 -1.385 1.00 49.38 91 PRO A O 1
ATOM 701 N N . VAL A 1 92 ? -0.442 15.840 -2.282 1.00 42.88 92 VAL A N 1
ATOM 702 C CA . VAL A 1 92 ? -1.404 16.925 -2.496 1.00 42.88 92 VAL A CA 1
ATOM 703 C C . VAL A 1 92 ? -1.855 17.428 -1.115 1.00 42.88 92 VAL A C 1
ATOM 705 O O . VAL A 1 92 ? -2.716 16.828 -0.480 1.00 42.88 92 VAL A O 1
ATOM 708 N N . GLY A 1 93 ? -1.214 18.500 -0.630 1.00 44.81 93 GLY A N 1
ATOM 709 C CA . GLY A 1 93 ? -1.433 19.089 0.700 1.00 44.81 93 GLY A CA 1
ATOM 710 C C . GLY A 1 93 ? -0.167 19.507 1.469 1.00 44.81 93 GLY A C 1
ATOM 711 O O . GLY A 1 93 ? -0.274 20.260 2.427 1.00 44.81 93 GLY A O 1
ATOM 712 N N . ALA A 1 94 ? 1.040 19.098 1.057 1.00 42.19 94 ALA A N 1
ATOM 713 C CA . ALA A 1 94 ? 2.269 19.275 1.854 1.00 42.19 94 ALA A CA 1
ATOM 714 C C . ALA A 1 94 ? 2.949 20.668 1.782 1.00 42.19 94 ALA A C 1
ATOM 716 O O . ALA A 1 94 ? 4.153 20.784 2.019 1.00 42.19 94 ALA A O 1
ATOM 717 N N . GLN A 1 95 ? 2.217 21.737 1.459 1.00 34.97 95 GLN A N 1
ATOM 718 C CA . GLN A 1 95 ? 2.711 23.115 1.603 1.00 34.97 95 GLN A CA 1
ATOM 719 C C . GLN A 1 95 ? 1.920 23.862 2.684 1.00 34.97 95 GLN A C 1
ATOM 721 O O . GLN A 1 95 ? 1.127 24.737 2.362 1.00 34.97 95 GLN A O 1
ATOM 726 N N . ALA A 1 96 ? 2.136 23.537 3.962 1.00 35.88 96 ALA A N 1
ATOM 727 C CA . ALA A 1 96 ? 1.753 24.416 5.071 1.00 35.88 96 ALA A CA 1
ATOM 728 C C . ALA A 1 96 ? 2.528 24.098 6.367 1.00 35.88 96 ALA A C 1
ATOM 730 O O . ALA A 1 96 ? 2.376 23.025 6.934 1.00 35.88 96 ALA A O 1
ATOM 731 N N . GLY A 1 97 ? 3.326 25.072 6.828 1.00 32.22 97 GLY A N 1
ATOM 732 C CA . GLY A 1 97 ? 3.503 25.411 8.248 1.00 32.22 97 GLY A CA 1
ATOM 733 C C . GLY A 1 97 ? 4.404 24.539 9.129 1.00 32.22 97 GLY A C 1
ATOM 734 O O . GLY A 1 97 ? 3.938 23.618 9.782 1.00 32.22 97 GLY A O 1
ATOM 735 N N . ALA A 1 98 ? 5.671 24.938 9.278 1.00 34.84 98 ALA A N 1
ATOM 736 C CA . ALA A 1 98 ? 6.477 24.596 10.450 1.00 34.84 98 ALA A CA 1
ATOM 737 C C . ALA A 1 98 ? 6.092 25.522 11.622 1.00 34.84 98 ALA A C 1
ATOM 739 O O . ALA A 1 98 ? 6.237 26.739 11.507 1.00 34.84 98 ALA A O 1
ATOM 740 N N . GLY A 1 99 ? 5.628 24.965 12.742 1.00 28.19 99 GLY A N 1
ATOM 741 C CA . GLY A 1 99 ? 5.342 25.711 13.970 1.00 28.19 99 GLY A CA 1
ATOM 742 C C . GLY A 1 99 ? 5.095 24.773 15.150 1.00 28.19 99 GLY A C 1
ATOM 743 O O . GLY A 1 99 ? 4.290 23.860 15.047 1.00 28.19 99 GLY A O 1
ATOM 744 N N . ALA A 1 100 ? 5.840 24.978 16.236 1.00 37.09 100 ALA A N 1
ATOM 745 C CA . ALA A 1 100 ? 5.886 24.139 17.431 1.00 37.09 100 ALA A CA 1
ATOM 746 C C . ALA A 1 100 ? 4.837 24.546 18.484 1.00 37.09 100 ALA A C 1
ATOM 748 O O . ALA A 1 100 ? 4.665 25.742 18.727 1.00 37.09 100 ALA A O 1
ATOM 749 N N . GLY A 1 101 ? 4.231 23.568 19.173 1.00 29.44 101 GLY A N 1
ATOM 750 C CA . GLY A 1 101 ? 3.458 23.796 20.401 1.00 29.44 101 GLY A CA 1
ATOM 751 C C . GLY A 1 101 ? 2.625 22.593 20.867 1.00 29.44 101 GLY A C 1
ATOM 752 O O . GLY A 1 101 ? 1.467 22.485 20.486 1.00 29.44 101 GLY A O 1
ATOM 753 N N . ALA A 1 102 ? 3.190 21.774 21.765 1.00 35.97 102 ALA A N 1
ATOM 754 C CA . ALA A 1 102 ? 2.556 20.598 22.374 1.00 35.97 102 ALA A CA 1
ATOM 755 C C . ALA A 1 102 ? 1.283 20.935 23.169 1.00 35.97 102 ALA A C 1
ATOM 757 O O . ALA A 1 102 ? 1.351 21.437 24.292 1.00 35.97 102 ALA A O 1
ATOM 758 N N . GLY A 1 103 ? 0.126 20.621 22.585 1.00 34.44 103 GLY A N 1
ATOM 759 C CA . GLY A 1 103 ? -1.188 20.598 23.233 1.00 34.44 103 GLY A CA 1
ATOM 760 C C . GLY A 1 103 ? -1.949 19.312 22.898 1.00 34.44 103 GLY A C 1
ATOM 761 O O . GLY A 1 103 ? -1.459 18.481 22.145 1.00 34.44 103 GLY A O 1
ATOM 762 N N . LEU A 1 104 ? -3.171 19.153 23.412 1.00 42.41 104 LEU A N 1
ATOM 763 C CA . LEU A 1 104 ? -4.065 18.022 23.103 1.00 42.41 104 LEU A CA 1
ATOM 764 C C . LEU A 1 104 ? -4.263 17.797 21.583 1.00 42.41 104 LEU A C 1
ATOM 766 O O . LEU A 1 104 ? -4.463 16.672 21.138 1.00 42.41 104 LEU A O 1
ATOM 770 N N . GLY A 1 105 ? -4.110 18.851 20.771 1.00 41.81 105 GLY A N 1
ATOM 771 C CA . GLY A 1 105 ? -4.072 18.763 19.306 1.00 41.81 105 GLY A CA 1
ATOM 772 C C . GLY A 1 105 ? -2.848 18.035 18.722 1.00 41.81 105 GLY A C 1
ATOM 773 O O . GLY A 1 105 ? -2.973 17.430 17.662 1.00 41.81 105 GLY A O 1
ATOM 774 N N . ASP A 1 106 ? -1.707 18.023 19.420 1.00 43.25 106 ASP A N 1
ATOM 775 C CA . ASP A 1 106 ? -0.508 17.258 19.035 1.00 43.25 106 ASP A CA 1
ATOM 776 C C . ASP A 1 106 ? -0.647 15.771 19.414 1.00 43.25 106 ASP A C 1
ATOM 778 O O . ASP A 1 106 ? -0.194 14.910 18.664 1.00 43.25 106 ASP A O 1
ATOM 782 N N . LEU A 1 107 ? -1.325 15.453 20.530 1.00 42.97 107 LEU A N 1
ATOM 783 C CA . LEU A 1 107 ? -1.652 14.071 20.935 1.00 42.97 107 LEU A CA 1
ATOM 784 C C . LEU A 1 107 ? -2.702 13.421 20.030 1.00 42.97 107 LEU A C 1
ATOM 786 O O . LEU A 1 107 ? -2.668 12.212 19.813 1.00 42.97 107 LEU A O 1
ATOM 790 N N . LEU A 1 108 ? -3.620 14.220 19.478 1.00 46.16 108 LEU A N 1
ATOM 791 C CA . LEU A 1 108 ? -4.579 13.746 18.484 1.00 46.16 108 LEU A CA 1
ATOM 792 C C . LEU A 1 108 ? -3.929 13.387 17.147 1.00 46.16 108 LEU A C 1
ATOM 794 O O . LEU A 1 108 ? -4.615 12.778 16.329 1.00 46.16 108 LEU A O 1
ATOM 798 N N . GLY A 1 109 ? -2.648 13.718 16.920 1.00 39.09 109 GLY A N 1
ATOM 799 C CA . GLY A 1 109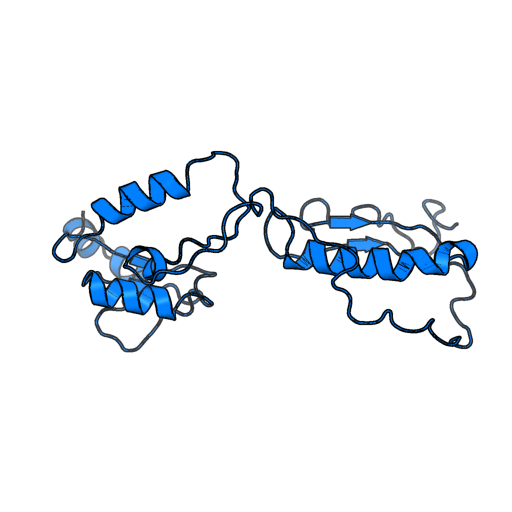 ? -1.832 13.098 15.877 1.00 39.09 109 GLY A CA 1
ATOM 800 C C . GLY A 1 109 ? -2.530 12.989 14.522 1.00 39.09 109 GLY A C 1
ATOM 801 O O . GLY A 1 109 ? -2.360 11.992 13.823 1.00 39.09 109 GLY A O 1
ATOM 802 N N . ILE A 1 110 ? -3.326 13.992 14.123 1.00 43.44 110 ILE A N 1
ATOM 803 C CA . ILE A 1 110 ? -4.064 13.985 12.847 1.00 43.44 110 ILE A CA 1
ATOM 804 C C . ILE A 1 110 ? -3.098 14.372 11.721 1.00 43.44 110 ILE A C 1
ATOM 806 O O . ILE A 1 110 ? -3.358 15.214 10.870 1.00 43.44 110 ILE A O 1
ATOM 810 N N . SER A 1 111 ? -1.943 13.720 11.705 1.00 39.81 111 SER A N 1
ATOM 811 C CA . SER A 1 111 ? -1.246 13.396 10.477 1.00 39.81 111 SER A CA 1
ATOM 812 C C . SER A 1 111 ? -1.805 12.054 10.022 1.00 39.81 111 SER A C 1
ATOM 814 O O . SER A 1 111 ? -1.157 11.017 10.127 1.00 39.81 111 SER A O 1
ATOM 816 N N . GLY A 1 112 ? -3.044 12.062 9.518 1.00 34.06 112 GLY A N 1
ATOM 817 C CA . GLY A 1 112 ? -3.485 10.962 8.661 1.00 34.06 112 GLY A CA 1
ATOM 818 C C . GLY A 1 112 ? -2.495 10.798 7.497 1.00 34.06 112 GLY A C 1
ATOM 819 O O . GLY A 1 112 ? -1.692 11.705 7.249 1.00 34.06 112 GLY A O 1
ATOM 820 N N . PRO A 1 113 ? -2.537 9.699 6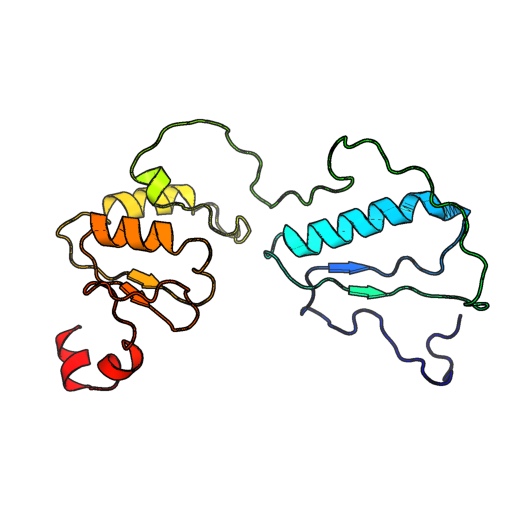.724 1.00 34.19 113 PRO A N 1
ATOM 821 C CA . PRO A 1 113 ? -1.865 9.695 5.432 1.00 34.19 113 PRO A CA 1
ATOM 822 C C . PRO A 1 113 ? -2.388 10.908 4.651 1.00 34.19 113 PRO A C 1
ATOM 824 O O . PRO A 1 113 ? -3.556 10.952 4.258 1.00 34.19 113 PRO A O 1
ATOM 827 N N . ALA A 1 114 ? -1.554 11.941 4.517 1.00 37.59 114 ALA A N 1
ATOM 828 C CA . ALA A 1 114 ? -1.910 13.203 3.891 1.00 37.59 114 ALA A CA 1
ATOM 829 C C . ALA A 1 114 ? -2.101 12.957 2.387 1.00 37.59 114 ALA A C 1
ATOM 831 O O . ALA A 1 114 ? -1.175 13.110 1.596 1.00 37.59 114 ALA A O 1
ATOM 832 N N . GLY A 1 115 ? -3.285 12.477 2.003 1.00 34.81 115 GLY A N 1
ATOM 833 C CA . GLY A 1 115 ? -3.537 12.009 0.640 1.00 34.81 115 GLY A CA 1
ATOM 834 C C . GLY A 1 115 ? -4.978 11.640 0.286 1.00 34.81 115 GLY A C 1
ATOM 835 O O . GLY A 1 115 ? -5.246 11.321 -0.867 1.00 34.81 115 GLY A O 1
ATOM 836 N N . ALA A 1 116 ? -5.939 11.736 1.209 1.00 33.72 116 ALA A N 1
ATOM 837 C CA . ALA A 1 116 ? -7.364 11.688 0.867 1.00 33.72 116 ALA A CA 1
ATOM 838 C C . ALA A 1 116 ? -7.962 13.106 0.801 1.00 33.72 116 ALA A C 1
ATOM 840 O O . ALA A 1 116 ? -8.943 13.408 1.464 1.00 33.72 116 ALA A O 1
ATOM 841 N N . SER A 1 117 ? -7.362 14.001 0.013 1.00 37.28 117 SER A N 1
ATOM 842 C CA . SER A 1 117 ? -7.890 15.345 -0.266 1.00 37.28 117 SER A CA 1
ATOM 843 C C . SER A 1 117 ? -8.677 15.357 -1.581 1.00 37.28 117 SER A C 1
ATOM 845 O O . SER A 1 117 ? -8.359 16.043 -2.548 1.00 37.28 117 SER A O 1
ATOM 847 N N . GLY A 1 118 ? -9.777 14.607 -1.587 1.00 29.69 118 GLY A N 1
ATOM 848 C CA . GLY A 1 118 ? -11.043 15.221 -1.962 1.00 29.69 118 GLY A CA 1
ATOM 849 C C . GLY A 1 118 ? -11.698 15.663 -0.655 1.00 29.69 118 GLY A C 1
ATOM 850 O O . GLY A 1 118 ? -11.902 14.810 0.197 1.00 29.69 118 GLY A O 1
ATOM 851 N N . LEU A 1 119 ? -12.022 16.958 -0.530 1.00 33.78 119 LEU A N 1
ATOM 852 C CA . LEU A 1 119 ? -12.573 17.672 0.643 1.00 33.78 119 LEU A CA 1
ATOM 853 C C . LEU A 1 119 ? -11.507 18.312 1.560 1.00 33.78 119 LEU A C 1
ATOM 855 O O . LEU A 1 119 ? -10.841 17.652 2.350 1.00 33.78 119 LEU A O 1
ATOM 859 N N . GLY A 1 120 ? -11.375 19.640 1.478 1.00 28.88 120 GLY A N 1
ATOM 860 C CA . GLY A 1 120 ? -10.565 20.471 2.376 1.00 28.88 120 GLY A CA 1
ATOM 861 C C . GLY A 1 120 ? -11.175 20.633 3.772 1.00 28.88 120 GLY A C 1
ATOM 862 O O . GLY A 1 120 ? -11.354 21.758 4.207 1.00 28.88 120 GLY A O 1
ATOM 863 N N . GLY A 1 121 ? -11.517 19.526 4.442 1.00 37.00 121 GLY A N 1
ATOM 864 C CA . GLY A 1 121 ? -12.205 19.526 5.741 1.00 37.00 121 GLY A CA 1
ATOM 865 C C . GLY A 1 121 ? -11.392 18.987 6.921 1.00 37.00 121 GLY A C 1
ATOM 866 O O . GLY A 1 121 ? -11.782 19.195 8.057 1.00 37.00 121 GLY A O 1
ATOM 867 N N . ALA A 1 122 ? -10.251 18.322 6.710 1.00 45.44 122 ALA A N 1
ATOM 868 C CA . ALA A 1 122 ? -9.610 17.553 7.785 1.00 45.44 122 ALA A CA 1
ATOM 869 C C . ALA A 1 122 ? -9.131 18.393 8.990 1.00 45.44 122 ALA A C 1
ATOM 871 O O . ALA A 1 122 ? -9.254 17.932 10.117 1.00 45.44 122 ALA A O 1
ATOM 872 N N . SER A 1 123 ? -8.621 19.616 8.781 1.00 52.06 123 SER A N 1
ATOM 873 C CA . SER A 1 123 ? -8.142 20.473 9.884 1.00 52.06 123 SER A CA 1
ATOM 874 C C . SER A 1 123 ? -9.271 21.181 10.639 1.00 52.06 123 SER A C 1
ATOM 876 O O . SER A 1 123 ? -9.121 21.429 11.831 1.00 52.06 123 SER A O 1
ATOM 878 N N . GLU A 1 124 ? -10.376 21.518 9.969 1.00 48.94 124 GLU A N 1
ATOM 879 C CA . GLU A 1 124 ? -11.555 22.105 10.624 1.00 48.94 124 GLU A CA 1
ATOM 880 C C . GLU A 1 124 ? -12.354 21.013 11.345 1.00 48.94 124 GLU A C 1
ATOM 882 O O . GLU A 1 124 ? -12.646 21.151 12.528 1.00 48.94 124 GLU A O 1
ATOM 887 N N . SER A 1 125 ? -12.571 19.861 10.701 1.00 57.06 125 SER A N 1
ATOM 888 C CA . SER A 1 125 ? -13.234 18.705 11.316 1.00 57.06 125 SER A CA 1
ATOM 889 C C . SER A 1 125 ? -12.456 18.133 12.502 1.00 57.06 125 SER A C 1
ATOM 891 O O . SER A 1 125 ? -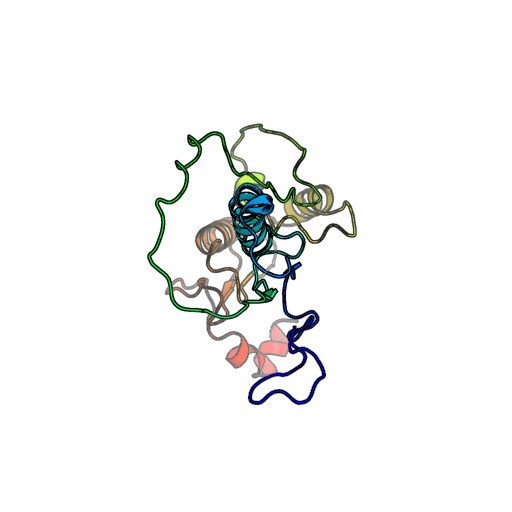13.062 17.656 13.452 1.00 57.06 125 SER A O 1
ATOM 893 N N . ALA A 1 126 ? -11.121 18.188 12.477 1.00 60.41 126 ALA A N 1
ATOM 894 C CA . ALA A 1 126 ? -10.268 17.821 13.606 1.00 60.41 126 ALA A CA 1
ATOM 895 C C . ALA A 1 126 ? -10.510 18.696 14.843 1.00 60.41 126 ALA A C 1
ATOM 897 O O . ALA A 1 126 ? -10.594 18.179 15.955 1.00 60.41 126 ALA A O 1
ATOM 898 N N . ALA A 1 127 ? -10.606 20.013 14.646 1.00 64.81 127 ALA A N 1
ATOM 899 C CA . ALA A 1 127 ? -10.851 20.963 15.724 1.00 64.81 127 ALA A CA 1
ATOM 900 C C . ALA A 1 127 ? -12.275 20.818 16.282 1.00 64.81 127 ALA A C 1
ATOM 902 O O . ALA A 1 127 ? -12.448 20.813 17.497 1.00 64.81 127 ALA A O 1
ATOM 903 N N . GLU A 1 128 ? -13.265 20.617 15.409 1.00 67.25 128 GLU A N 1
ATOM 904 C CA . GLU A 1 128 ? -14.646 20.314 15.805 1.00 67.25 128 GLU A CA 1
ATOM 905 C C . GLU A 1 128 ? -14.726 19.005 16.610 1.00 67.25 128 GLU A C 1
ATOM 907 O O . GLU A 1 128 ? -15.294 18.979 17.699 1.00 67.25 128 GLU A O 1
ATOM 912 N N . LEU A 1 129 ? -14.075 17.934 16.139 1.00 69.31 129 LEU A N 1
ATOM 913 C CA . LEU A 1 129 ? -13.985 16.666 16.871 1.00 69.31 129 LEU A CA 1
ATOM 914 C C . LEU A 1 129 ? -13.303 16.847 18.232 1.00 69.31 129 LEU A C 1
ATOM 916 O O . LEU A 1 129 ? -13.770 16.296 19.223 1.00 69.31 129 LEU A O 1
ATOM 920 N N . ALA A 1 130 ? -12.222 17.624 18.311 1.00 72.94 130 ALA A N 1
ATOM 921 C CA . ALA A 1 130 ? -11.512 17.861 19.566 1.00 72.94 130 ALA A CA 1
ATOM 922 C C . ALA A 1 130 ? -12.380 18.573 20.619 1.00 72.94 130 ALA A C 1
ATOM 924 O O . ALA A 1 130 ? -12.191 18.349 21.816 1.00 72.94 130 ALA A O 1
ATOM 925 N N . GLU A 1 131 ? -13.349 19.398 20.207 1.00 73.50 131 GLU A N 1
ATOM 926 C CA . GLU A 1 131 ? -14.307 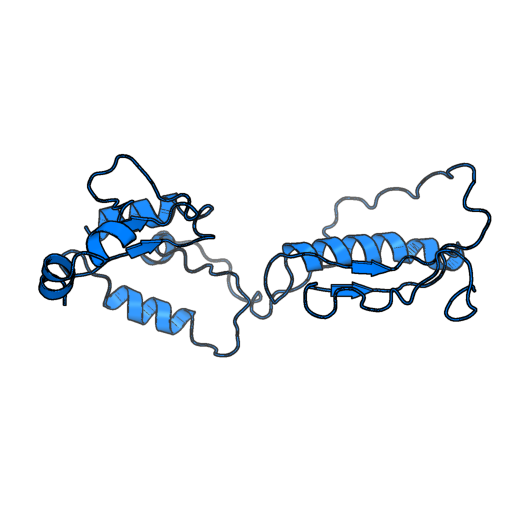19.984 21.147 1.00 73.50 131 GLU A CA 1
ATOM 927 C C . GLU A 1 131 ? -15.252 18.930 21.744 1.00 73.50 131 GLU A C 1
ATOM 929 O O . GLU A 1 131 ? -15.556 19.003 22.941 1.00 73.50 131 GLU A O 1
ATOM 934 N N . ASP A 1 132 ? -15.651 17.927 20.963 1.00 76.19 132 ASP A N 1
ATOM 935 C CA . ASP A 1 132 ? -16.548 16.849 21.396 1.00 76.19 132 ASP A CA 1
ATOM 936 C C . ASP A 1 132 ? -15.831 15.745 22.199 1.00 76.19 132 ASP A C 1
ATOM 938 O O . ASP A 1 132 ? -16.433 15.093 23.059 1.00 76.19 132 ASP A O 1
ATOM 942 N N . LEU A 1 133 ? -14.528 15.552 21.975 1.00 83.88 133 LEU A N 1
ATOM 943 C CA . LEU A 1 133 ? -13.698 14.566 22.674 1.00 83.88 133 LEU A CA 1
ATOM 944 C C . LEU A 1 133 ? -13.299 15.060 24.071 1.00 83.88 133 LEU A C 1
ATOM 946 O O . LEU A 1 133 ? -12.210 15.586 24.295 1.00 83.88 133 LEU A O 1
ATOM 950 N N . ARG A 1 134 ? -14.196 14.882 25.044 1.00 82.19 134 ARG A N 1
ATOM 951 C CA . ARG A 1 134 ? -13.996 15.346 26.428 1.00 82.19 134 ARG A CA 1
ATOM 952 C C . ARG A 1 134 ? -13.929 14.180 27.415 1.00 82.19 134 ARG A C 1
ATOM 954 O O . ARG A 1 134 ? -14.801 13.305 27.360 1.00 82.19 134 ARG A O 1
ATOM 961 N N . PRO A 1 135 ? -13.002 14.187 28.389 1.00 83.38 135 PRO A N 1
ATOM 962 C CA . PRO A 1 135 ? -13.042 13.240 29.499 1.00 83.38 135 PRO A CA 1
ATOM 963 C C . PRO A 1 135 ? -14.406 13.271 30.205 1.00 83.38 135 PRO A C 1
ATOM 965 O O . PRO A 1 135 ? -14.968 14.338 30.458 1.00 83.38 135 PRO A O 1
ATOM 968 N N . GLY A 1 136 ? -14.960 12.096 30.508 1.00 81.12 136 GLY A N 1
ATOM 969 C CA . GLY A 1 136 ? -16.275 11.955 31.151 1.00 81.12 136 GLY A CA 1
ATOM 970 C C . GLY A 1 136 ? -17.474 11.925 30.195 1.00 81.12 136 GLY A C 1
ATOM 971 O O . GLY A 1 136 ? -18.585 11.617 30.630 1.00 81.12 136 GLY A O 1
ATOM 972 N N . SER A 1 137 ? -17.269 12.173 28.900 1.00 86.12 137 SER A N 1
ATOM 973 C CA . SER A 1 137 ? -18.248 11.811 27.871 1.00 86.12 137 SER A CA 1
ATOM 974 C C . SER A 1 137 ? -18.201 10.303 27.586 1.00 86.12 137 SER A C 1
ATOM 976 O O . SER A 1 137 ? -17.199 9.631 27.848 1.00 86.12 137 SER A O 1
ATOM 978 N N . ARG A 1 138 ? -19.306 9.745 27.080 1.00 87.06 138 ARG A N 1
ATOM 979 C CA . ARG A 1 138 ? -19.372 8.331 26.693 1.00 87.06 138 ARG A CA 1
ATOM 980 C C . ARG A 1 138 ? -18.835 8.171 25.276 1.00 87.06 138 ARG A C 1
ATOM 982 O O . ARG A 1 138 ? -19.491 8.607 24.337 1.00 87.06 138 ARG A O 1
ATOM 989 N N . GLY A 1 139 ? -17.704 7.493 25.129 1.00 89.75 139 GLY A N 1
ATOM 990 C CA . GLY A 1 139 ? -17.174 7.132 23.820 1.00 89.75 139 GLY A CA 1
ATOM 991 C C . GLY A 1 139 ? -16.331 5.866 23.849 1.00 89.75 139 GLY A C 1
ATOM 992 O O . GLY A 1 139 ? -16.130 5.251 24.896 1.00 89.75 139 GLY A O 1
ATOM 993 N N . VAL A 1 140 ? -15.895 5.452 22.663 1.00 92.38 140 VAL A N 1
ATOM 994 C CA . VAL A 1 140 ? -15.113 4.239 22.413 1.00 92.38 140 VAL A CA 1
ATOM 995 C C . VAL A 1 140 ? -14.135 4.510 21.275 1.00 92.38 140 VAL A C 1
ATOM 997 O O . VAL A 1 140 ? -14.481 5.180 20.304 1.00 92.38 140 VAL A O 1
ATOM 1000 N N . ILE A 1 141 ? -12.918 3.983 21.382 1.00 93.62 141 ILE A N 1
ATOM 1001 C CA . ILE A 1 141 ? -11.904 4.055 20.327 1.00 93.62 141 ILE A CA 1
ATOM 1002 C C . ILE A 1 141 ? -11.877 2.712 19.597 1.00 93.62 141 ILE A C 1
ATOM 1004 O O . ILE A 1 141 ? -11.797 1.662 20.230 1.00 93.62 141 ILE A O 1
ATOM 1008 N N . VAL A 1 142 ? -11.927 2.723 18.265 1.00 94.31 142 VAL A N 1
ATOM 1009 C CA . VAL A 1 142 ? -11.843 1.505 17.444 1.00 94.31 142 VAL A CA 1
ATOM 1010 C C . VAL A 1 142 ? -10.528 1.514 16.676 1.00 94.31 142 VAL A C 1
ATOM 1012 O O . VAL A 1 142 ? -10.337 2.329 15.777 1.00 94.31 142 VAL A O 1
ATOM 1015 N N . ALA A 1 143 ? -9.623 0.599 17.025 1.00 94.19 143 ALA A N 1
ATOM 1016 C CA . ALA A 1 143 ? -8.317 0.468 16.392 1.00 94.19 143 ALA A CA 1
ATOM 1017 C C . ALA A 1 143 ? -8.313 -0.739 15.443 1.00 94.19 143 ALA A C 1
ATOM 1019 O O . ALA A 1 143 ? -8.422 -1.890 15.874 1.00 94.19 143 ALA A O 1
ATOM 1020 N N . GLY A 1 144 ? -8.204 -0.461 14.142 1.00 90.75 144 GLY A N 1
ATOM 1021 C CA . GLY A 1 144 ? -8.148 -1.452 13.063 1.00 90.75 144 GLY A CA 1
ATOM 1022 C C . GLY A 1 144 ? -6.751 -1.609 12.455 1.00 90.75 144 GLY A C 1
ATOM 1023 O O . GLY A 1 144 ? -5.780 -1.030 12.935 1.00 90.75 144 GLY A O 1
ATOM 1024 N N . ALA A 1 145 ? -6.653 -2.392 11.377 1.00 88.12 145 ALA A N 1
ATOM 1025 C CA . ALA A 1 145 ? -5.393 -2.614 10.667 1.00 88.12 145 ALA A CA 1
ATOM 1026 C C . ALA A 1 145 ? -4.762 -1.303 10.162 1.00 88.12 145 ALA A C 1
ATOM 1028 O O . ALA A 1 145 ? -5.443 -0.511 9.510 1.00 88.12 145 ALA A O 1
ATOM 1029 N N . GLY A 1 146 ? -3.460 -1.114 10.414 1.00 83.38 146 GLY A N 1
ATOM 1030 C CA . GLY A 1 146 ? -2.717 0.098 10.046 1.00 83.38 146 GLY A CA 1
ATOM 1031 C C . GLY A 1 146 ? -2.545 1.114 11.180 1.00 83.38 146 GLY A C 1
ATOM 1032 O O . GLY A 1 146 ? -1.904 2.136 10.968 1.00 83.38 146 GLY A O 1
ATOM 1033 N N . ALA A 1 147 ? -3.075 0.834 12.375 1.00 87.62 147 ALA A N 1
ATOM 1034 C CA . ALA A 1 147 ? -2.842 1.648 13.570 1.00 87.62 147 ALA A CA 1
ATOM 1035 C C . ALA A 1 147 ? -1.502 1.341 14.275 1.00 87.62 147 ALA A C 1
ATOM 1037 O O . ALA A 1 147 ? -1.187 1.977 15.275 1.00 87.62 147 ALA A O 1
ATOM 1038 N N . ASP A 1 148 ? -0.701 0.398 13.762 1.00 86.00 148 ASP A N 1
ATOM 1039 C CA . ASP A 1 148 ? 0.503 -0.107 14.433 1.00 86.00 148 ASP A CA 1
ATOM 1040 C C . ASP A 1 148 ? 1.531 0.996 14.731 1.00 86.00 148 ASP A C 1
ATOM 1042 O O . ASP A 1 148 ? 2.148 1.003 15.796 1.00 86.00 148 ASP A O 1
ATOM 1046 N N . GLU A 1 149 ? 1.691 1.952 13.812 1.00 83.69 149 GLU A N 1
ATOM 1047 C CA . GLU A 1 149 ? 2.635 3.069 13.957 1.00 83.69 149 GLU A CA 1
ATOM 1048 C C . GLU A 1 149 ? 2.163 4.122 14.973 1.00 83.69 149 GLU A C 1
ATOM 1050 O O . GLU A 1 149 ? 2.990 4.814 15.559 1.00 83.69 149 GLU A O 1
ATOM 1055 N N . VAL A 1 150 ? 0.852 4.201 15.224 1.00 87.62 150 VAL A N 1
ATOM 1056 C CA . VAL A 1 150 ? 0.212 5.169 16.136 1.00 87.62 150 VAL A CA 1
ATOM 1057 C C . VAL A 1 150 ? -0.338 4.504 17.401 1.00 87.62 150 VAL A C 1
ATOM 1059 O O . VAL A 1 150 ? -1.099 5.107 18.155 1.00 87.62 150 VAL A O 1
ATOM 1062 N N . ALA A 1 151 ? 0.037 3.251 17.674 1.00 88.75 151 ALA A N 1
ATOM 1063 C CA . ALA A 1 151 ? -0.488 2.494 18.810 1.00 88.75 151 ALA A CA 1
ATOM 1064 C C . ALA A 1 151 ? -0.197 3.174 20.162 1.00 88.75 151 ALA A C 1
ATOM 1066 O O . ALA A 1 151 ? -1.006 3.092 21.089 1.00 88.75 151 ALA A O 1
ATOM 1067 N N . GLY A 1 152 ? 0.938 3.878 20.266 1.00 88.06 152 GLY A N 1
ATOM 1068 C CA . GLY A 1 152 ? 1.282 4.693 21.433 1.00 88.06 152 GLY A CA 1
ATOM 1069 C C . GLY A 1 152 ? 0.342 5.885 21.625 1.00 88.06 152 GLY A C 1
ATOM 1070 O O . GLY A 1 152 ? -0.129 6.112 22.739 1.00 88.06 152 GLY A O 1
ATOM 1071 N N . ASP A 1 153 ? 0.007 6.588 20.543 1.00 89.69 153 ASP A N 1
ATOM 1072 C CA . ASP A 1 153 ? -0.889 7.750 20.569 1.00 89.69 153 ASP A CA 1
ATOM 1073 C C . ASP A 1 153 ? -2.325 7.326 20.898 1.00 89.69 153 ASP A C 1
ATOM 1075 O O . ASP A 1 153 ? -2.997 7.947 21.720 1.00 89.69 153 ASP A O 1
ATOM 1079 N N . VAL A 1 154 ? -2.769 6.189 20.349 1.00 91.69 154 VAL A N 1
ATOM 1080 C CA . VAL A 1 154 ? -4.056 5.561 20.689 1.00 91.69 154 VAL A CA 1
ATOM 1081 C C . VAL A 1 154 ? -4.138 5.258 22.187 1.00 91.69 154 VAL A C 1
ATOM 1083 O O . VAL A 1 154 ? -5.160 5.534 22.818 1.00 91.69 154 VAL A O 1
ATOM 1086 N N . ALA A 1 155 ? -3.072 4.704 22.772 1.00 90.19 155 ALA A N 1
ATOM 1087 C CA . ALA A 1 155 ? -3.026 4.410 24.201 1.00 90.19 155 ALA A CA 1
ATOM 1088 C C . ALA A 1 155 ? -3.048 5.690 25.054 1.00 90.19 155 ALA A C 1
ATOM 1090 O O . ALA A 1 155 ? -3.759 5.738 26.060 1.00 90.19 155 ALA A O 1
ATOM 1091 N N . ALA A 1 156 ? -2.316 6.730 24.644 1.00 89.75 156 ALA A N 1
ATOM 1092 C CA . ALA A 1 156 ? -2.308 8.021 25.326 1.00 89.75 156 ALA A CA 1
ATOM 1093 C C . ALA A 1 156 ? -3.697 8.682 25.305 1.00 89.75 156 ALA A C 1
ATOM 1095 O O . ALA A 1 156 ? -4.207 9.073 26.355 1.00 89.75 156 ALA A O 1
ATOM 1096 N N . LEU A 1 157 ? -4.352 8.709 24.141 1.00 90.25 157 LEU A N 1
ATOM 1097 C CA . LEU A 1 157 ? -5.696 9.260 23.980 1.00 90.25 157 LEU A CA 1
ATOM 1098 C C . LEU A 1 157 ? -6.736 8.491 24.808 1.00 90.25 157 LEU A C 1
ATOM 1100 O O . LEU A 1 157 ? -7.587 9.094 25.461 1.00 90.25 157 LEU A O 1
ATOM 1104 N N . ALA A 1 158 ? -6.658 7.158 24.823 1.00 92.38 158 ALA A N 1
ATOM 1105 C CA . ALA A 1 158 ? -7.544 6.320 25.629 1.00 92.38 158 ALA A CA 1
ATOM 1106 C C . ALA A 1 158 ? -7.390 6.594 27.132 1.00 92.38 158 ALA A C 1
ATOM 1108 O O . ALA A 1 158 ? -8.387 6.636 27.856 1.00 92.38 158 ALA A O 1
ATOM 1109 N N . ALA A 1 159 ? -6.153 6.789 27.597 1.00 90.50 159 ALA A N 1
ATOM 1110 C CA . ALA A 1 159 ? -5.862 7.118 28.987 1.00 90.50 159 ALA A CA 1
ATOM 1111 C C . ALA A 1 159 ? -6.382 8.511 29.372 1.00 90.50 159 ALA A C 1
ATOM 1113 O O . ALA A 1 159 ? -6.893 8.684 30.477 1.00 90.50 159 ALA A O 1
ATOM 1114 N N . GLU A 1 160 ? -6.292 9.482 28.462 1.00 90.06 160 GLU A N 1
ATOM 1115 C CA . GLU A 1 160 ? -6.774 10.844 28.686 1.00 90.06 160 GLU A CA 1
ATOM 1116 C C . GLU A 1 160 ? -8.306 10.939 28.686 1.00 90.06 160 GLU A C 1
ATOM 1118 O O . GLU A 1 160 ? -8.895 11.519 29.599 1.00 90.06 160 GLU A O 1
ATOM 1123 N N . LEU A 1 161 ? -8.970 10.329 27.701 1.00 91.12 161 LEU A N 1
ATOM 1124 C CA . LEU A 1 161 ? -10.432 10.353 27.590 1.00 91.12 161 LEU A CA 1
ATOM 1125 C C . LEU A 1 161 ? -11.119 9.394 28.573 1.00 91.12 161 LEU A C 1
ATOM 1127 O O . LEU A 1 161 ? -12.303 9.556 28.881 1.00 91.12 161 LEU A O 1
ATOM 1131 N N . GLY A 1 162 ? -10.393 8.383 29.058 1.00 91.25 162 GLY A N 1
ATOM 1132 C CA . GLY A 1 162 ? -10.949 7.281 29.842 1.00 91.25 162 GLY A CA 1
ATOM 1133 C C . GLY A 1 162 ? -11.850 6.356 29.019 1.00 91.25 162 GLY A C 1
ATOM 1134 O O . GLY A 1 162 ? -12.725 5.692 29.575 1.00 91.25 162 GLY A O 1
ATOM 1135 N N . TRP A 1 163 ? -11.686 6.344 27.695 1.00 93.81 163 TRP A N 1
ATOM 1136 C CA . TRP A 1 163 ? -12.506 5.560 26.773 1.00 93.81 163 TRP A CA 1
ATOM 1137 C C . TRP A 1 163 ? -11.893 4.178 26.523 1.00 93.81 163 TRP A C 1
ATOM 1139 O O . TRP A 1 163 ? -10.672 4.084 26.385 1.00 93.81 163 TRP A O 1
ATOM 1149 N N . PRO A 1 164 ? -12.701 3.107 26.412 1.00 94.25 164 PRO A N 1
ATOM 1150 C CA . PRO A 1 164 ? -12.204 1.790 26.039 1.00 94.25 164 PRO A CA 1
ATOM 1151 C C . PRO A 1 164 ? -11.715 1.748 24.588 1.00 94.25 164 PRO A C 1
ATOM 1153 O O . PRO A 1 164 ? -12.275 2.407 23.710 1.00 94.25 164 PRO A O 1
ATOM 1156 N N . VAL A 1 165 ? -10.707 0.911 24.327 1.00 95.88 165 VAL A N 1
ATOM 1157 C CA . VAL A 1 165 ? -10.165 0.653 22.985 1.00 95.88 165 VAL A CA 1
ATOM 1158 C C . VAL A 1 165 ? -10.590 -0.731 22.506 1.00 95.88 165 VAL A C 1
ATOM 1160 O O . VAL A 1 165 ? -10.187 -1.741 23.079 1.00 95.88 165 VAL A O 1
ATOM 1163 N N . LEU A 1 166 ? -11.359 -0.811 21.422 1.00 95.50 166 LEU A N 1
ATOM 1164 C CA . LEU A 1 166 ? -11.617 -2.060 20.706 1.00 95.50 166 LEU A CA 1
ATOM 1165 C C . LEU A 1 166 ? -10.448 -2.324 19.752 1.00 95.50 166 LEU A C 1
ATOM 1167 O O . LEU A 1 166 ? -10.338 -1.678 18.709 1.00 95.50 166 LEU A O 1
ATOM 1171 N N . ALA A 1 167 ? -9.562 -3.249 20.121 1.00 94.94 167 ALA A N 1
ATOM 1172 C CA . ALA A 1 167 ? -8.315 -3.502 19.400 1.00 94.94 167 ALA A CA 1
ATOM 1173 C C . ALA A 1 167 ? -8.397 -4.760 18.518 1.00 94.94 167 ALA A C 1
ATOM 1175 O O . ALA A 1 167 ? -8.335 -5.903 19.000 1.00 94.94 167 ALA A O 1
ATOM 1176 N N . ASP A 1 168 ? -8.476 -4.548 17.202 1.00 93.38 168 ASP A N 1
ATOM 1177 C CA . ASP A 1 168 ? -8.362 -5.604 16.191 1.00 93.38 168 ASP A CA 1
ATOM 1178 C C . ASP A 1 168 ? -7.000 -6.330 16.299 1.00 93.38 168 ASP A C 1
ATOM 1180 O O . ASP A 1 168 ? -5.998 -5.685 16.630 1.00 93.38 168 ASP A O 1
ATOM 1184 N N . PRO A 1 169 ? -6.899 -7.651 16.016 1.00 89.44 169 PRO A N 1
ATOM 1185 C CA . PRO A 1 169 ? -5.616 -8.361 16.018 1.00 89.44 169 PRO A CA 1
ATOM 1186 C C . PRO A 1 169 ? -4.504 -7.712 15.188 1.00 89.44 169 PRO A C 1
ATOM 1188 O O . PRO A 1 169 ? -3.336 -7.941 15.485 1.00 89.44 169 PRO A O 1
ATOM 1191 N N . ARG A 1 170 ? -4.852 -6.945 14.150 1.00 90.38 170 ARG A N 1
ATOM 1192 C CA . ARG A 1 170 ? -3.913 -6.307 13.219 1.00 90.38 170 ARG A CA 1
ATOM 1193 C C . ARG A 1 170 ? -3.665 -4.829 13.505 1.00 90.38 170 ARG A C 1
ATOM 1195 O O . ARG A 1 170 ? -3.091 -4.159 12.659 1.00 90.38 170 ARG A O 1
ATOM 1202 N N . SER A 1 171 ? -4.153 -4.311 14.626 1.00 91.19 171 SER A N 1
ATOM 1203 C CA . SER A 1 171 ? -4.028 -2.888 14.957 1.00 91.19 171 SER A CA 1
ATOM 1204 C C . SER A 1 171 ? -2.724 -2.511 15.652 1.00 91.19 171 SER A C 1
ATOM 1206 O O . SER A 1 171 ? -2.450 -1.329 15.800 1.00 91.19 171 SER A O 1
ATOM 1208 N N . GLY A 1 172 ? -1.981 -3.482 16.187 1.00 91.19 172 GLY A N 1
ATOM 1209 C CA . GLY A 1 172 ? -0.845 -3.216 17.077 1.00 91.19 172 GLY A CA 1
ATOM 1210 C C . GLY A 1 172 ? -1.239 -2.702 18.472 1.00 91.19 172 GLY A C 1
ATOM 1211 O O . GLY A 1 172 ? -0.406 -2.699 19.372 1.00 91.19 172 GLY A O 1
ATOM 1212 N N . CYS A 1 173 ? -2.513 -2.361 18.705 1.00 92.62 173 CYS A N 1
ATOM 1213 C CA . CYS A 1 173 ? -3.000 -1.761 19.953 1.00 92.62 173 CYS A CA 1
ATOM 1214 C C . CYS A 1 173 ? -3.415 -2.774 21.037 1.00 92.62 173 CYS A C 1
ATOM 1216 O O . CYS A 1 173 ? -3.903 -2.377 22.094 1.00 92.62 173 CYS A O 1
ATOM 1218 N N . ARG A 1 174 ? -3.277 -4.088 20.804 1.00 93.12 174 ARG A N 1
ATOM 1219 C CA . ARG A 1 174 ? -3.612 -5.106 21.815 1.00 93.12 174 ARG A CA 1
ATOM 1220 C C . ARG A 1 174 ? -2.593 -5.089 22.950 1.00 93.12 174 ARG A C 1
ATOM 1222 O O . ARG A 1 174 ? -1.404 -5.288 22.722 1.00 93.12 174 ARG A O 1
ATOM 1229 N N . SER A 1 175 ? -3.070 -4.941 24.179 1.00 89.69 175 SER A N 1
ATOM 1230 C CA . SER A 1 175 ? -2.232 -4.942 25.377 1.00 89.69 175 SER A CA 1
ATOM 1231 C C . SER A 1 175 ? -2.927 -5.663 26.535 1.00 89.69 175 SER A C 1
ATOM 1233 O O . SER A 1 175 ? -4.073 -6.098 26.417 1.00 89.69 175 SER A O 1
ATOM 1235 N N . ALA A 1 176 ? -2.215 -5.816 27.654 1.00 88.81 176 ALA A N 1
ATOM 1236 C CA . ALA A 1 176 ? -2.779 -6.337 28.899 1.00 88.81 176 ALA A CA 1
ATOM 1237 C C . ALA A 1 176 ? -3.550 -5.270 29.702 1.00 88.81 176 ALA A C 1
ATOM 1239 O O . ALA A 1 176 ? -4.014 -5.557 30.806 1.00 88.81 176 ALA A O 1
ATOM 1240 N N . ASP A 1 177 ? -3.655 -4.041 29.187 1.00 89.88 177 ASP A N 1
ATOM 1241 C CA . ASP A 1 177 ? -4.424 -2.988 29.835 1.00 89.88 177 ASP A CA 1
ATOM 1242 C C . ASP A 1 177 ? -5.906 -3.380 29.879 1.00 89.88 177 ASP A C 1
ATOM 1244 O O . ASP A 1 177 ? -6.500 -3.801 28.887 1.00 89.88 177 ASP A O 1
ATOM 1248 N N . ARG A 1 178 ? -6.520 -3.209 31.049 1.00 87.88 178 ARG A N 1
ATOM 1249 C CA . ARG A 1 178 ? -7.948 -3.452 31.276 1.00 87.88 178 ARG A CA 1
ATOM 1250 C C . ARG A 1 178 ? -8.855 -2.601 30.387 1.00 87.88 178 ARG A C 1
ATOM 1252 O O . ARG A 1 178 ? -10.010 -2.965 30.196 1.00 87.88 178 ARG A O 1
ATOM 1259 N N . ASN A 1 179 ? -8.360 -1.461 29.909 1.00 90.62 179 ASN A N 1
ATOM 1260 C CA . ASN A 1 179 ? -9.094 -0.543 29.049 1.00 90.62 179 ASN A CA 1
ATOM 1261 C C . ASN A 1 179 ? -9.039 -0.956 27.564 1.00 90.62 179 ASN A C 1
ATOM 1263 O O . ASN A 1 179 ? -9.672 -0.325 26.720 1.00 90.62 179 ASN A O 1
ATOM 1267 N N . VAL A 1 180 ? -8.309 -2.028 27.233 1.00 94.25 180 VAL A N 1
ATOM 1268 C CA . VAL A 1 180 ? -8.191 -2.567 25.875 1.00 94.25 180 VAL A CA 1
ATOM 1269 C C . VAL A 1 180 ? -8.987 -3.867 25.744 1.00 94.25 180 VAL A C 1
ATOM 1271 O O . VAL A 1 180 ? -8.754 -4.857 26.433 1.00 94.25 180 VAL A O 1
ATOM 1274 N N . ILE A 1 181 ? -9.921 -3.888 24.797 1.00 94.38 181 ILE A N 1
ATOM 1275 C CA . ILE A 1 181 ? -10.814 -5.008 24.511 1.00 94.38 181 ILE A CA 1
ATOM 1276 C C . ILE A 1 181 ? -10.372 -5.664 23.200 1.00 94.38 181 ILE A C 1
ATOM 1278 O O . ILE A 1 181 ? -10.713 -5.224 22.103 1.00 94.38 181 ILE A O 1
ATOM 1282 N N . GLY A 1 182 ? -9.627 -6.766 23.308 1.00 92.75 182 GLY A N 1
ATOM 1283 C CA . GLY A 1 182 ? -9.178 -7.546 22.146 1.00 92.75 182 GLY A CA 1
ATOM 1284 C C . GLY A 1 182 ? -10.232 -8.498 21.563 1.00 92.75 182 GLY A C 1
ATOM 1285 O O . GLY A 1 182 ? -10.032 -9.039 20.478 1.00 92.75 182 GLY A O 1
ATOM 1286 N N . ALA A 1 183 ? -11.342 -8.725 22.271 1.00 90.56 183 ALA A N 1
ATOM 1287 C CA . ALA A 1 183 ? -12.369 -9.718 21.934 1.00 90.56 183 ALA A CA 1
ATOM 1288 C C . ALA A 1 183 ? -13.708 -9.089 21.505 1.00 90.56 183 ALA A C 1
ATOM 1290 O O . ALA A 1 183 ? -14.758 -9.712 21.658 1.00 90.56 183 ALA A O 1
ATOM 1291 N N . ALA A 1 184 ? -13.677 -7.861 20.974 1.00 88.69 184 ALA A N 1
ATOM 1292 C CA . ALA A 1 184 ? -14.877 -7.109 20.603 1.00 88.69 184 ALA A CA 1
ATOM 1293 C C . ALA A 1 184 ? -15.815 -7.900 19.671 1.00 88.69 184 ALA A C 1
ATOM 1295 O O . ALA A 1 184 ? -17.013 -7.954 19.922 1.00 88.69 184 ALA A O 1
ATOM 1296 N N . ASP A 1 185 ? -15.272 -8.598 18.665 1.00 88.00 185 ASP A N 1
ATOM 1297 C CA . ASP A 1 185 ? -16.065 -9.441 17.754 1.00 88.00 185 ASP A CA 1
ATOM 1298 C C . ASP A 1 185 ? -16.831 -10.554 18.493 1.00 88.00 185 ASP A C 1
ATOM 1300 O O . ASP A 1 185 ? -17.998 -10.799 18.207 1.00 88.00 185 ASP A O 1
ATOM 1304 N N . ALA A 1 186 ? -16.218 -11.200 19.489 1.00 90.06 186 ALA A N 1
ATOM 1305 C CA . ALA A 1 186 ? -16.885 -12.246 20.263 1.00 90.06 186 ALA A CA 1
ATOM 1306 C C . ALA A 1 186 ? -17.987 -11.677 21.171 1.00 90.06 186 ALA A C 1
ATOM 1308 O O . ALA A 1 186 ? -19.058 -12.273 21.276 1.00 90.06 186 ALA A O 1
ATOM 1309 N N . LEU A 1 187 ? -17.739 -10.521 21.796 1.00 87.75 187 LEU A N 1
ATOM 1310 C CA . LEU A 1 187 ? -18.706 -9.846 22.666 1.00 87.75 187 LEU A CA 1
ATOM 1311 C C . LEU A 1 187 ? -19.931 -9.368 21.879 1.00 87.75 187 LEU A C 1
ATOM 1313 O O . LEU A 1 187 ? -21.061 -9.653 22.263 1.00 87.75 187 LEU A O 1
ATOM 1317 N N . LEU A 1 188 ? -19.713 -8.717 20.734 1.00 87.31 188 LEU A N 1
ATOM 1318 C CA . LEU A 1 188 ? -20.786 -8.160 19.905 1.00 87.31 188 LEU A CA 1
ATOM 1319 C C . LEU A 1 188 ? -21.624 -9.232 19.189 1.00 87.31 188 LEU A C 1
ATOM 1321 O O . LEU A 1 188 ? -22.736 -8.954 18.747 1.00 87.31 188 LEU A O 1
ATOM 1325 N N . ARG A 1 189 ? -21.143 -10.479 19.104 1.00 91.75 189 ARG A N 1
ATOM 1326 C CA . ARG A 1 189 ? -21.946 -11.624 18.633 1.00 91.75 189 ARG A CA 1
ATOM 1327 C C . ARG A 1 189 ? -22.994 -12.079 19.651 1.00 91.75 189 ARG A C 1
ATOM 1329 O O . ARG A 1 189 ? -23.946 -12.767 19.274 1.00 91.75 189 ARG A O 1
ATOM 1336 N N . VAL A 1 190 ? -22.845 -11.723 20.926 1.00 93.75 190 VAL A N 1
ATOM 1337 C CA . VAL A 1 190 ? -23.833 -12.026 21.965 1.00 93.75 190 VAL A CA 1
ATOM 1338 C C . VAL A 1 190 ? -24.910 -10.944 21.939 1.00 93.75 190 VAL A C 1
ATOM 1340 O O . VAL A 1 190 ? -24.711 -9.861 22.475 1.00 93.75 190 VAL A O 1
ATOM 1343 N N . LYS A 1 191 ? -26.073 -11.240 21.340 1.00 88.00 191 LYS A N 1
ATOM 1344 C CA . LYS A 1 191 ? -27.163 -10.252 21.180 1.00 88.00 191 LYS A CA 1
ATOM 1345 C C . LYS A 1 191 ? -27.553 -9.539 22.472 1.00 88.00 191 LYS A C 1
ATOM 1347 O O . LYS A 1 191 ? -27.648 -8.327 22.462 1.00 88.00 191 LYS A O 1
ATOM 1352 N N . ALA A 1 192 ? -27.695 -10.270 23.580 1.00 90.62 192 ALA A N 1
ATOM 1353 C CA . ALA A 1 192 ? -28.048 -9.664 24.867 1.00 90.62 192 ALA A CA 1
ATOM 1354 C C . ALA A 1 192 ? -27.049 -8.578 25.306 1.00 90.62 192 ALA A C 1
ATOM 1356 O O . ALA A 1 192 ? -27.452 -7.562 25.847 1.00 90.62 192 ALA A O 1
ATOM 1357 N N . PHE A 1 193 ? -25.758 -8.781 25.033 1.00 85.38 193 PHE A N 1
ATOM 1358 C CA . PHE A 1 193 ? -24.723 -7.794 25.325 1.00 85.38 193 PHE A CA 1
ATOM 1359 C C . PHE A 1 193 ? -24.754 -6.625 24.330 1.00 85.38 193 PHE A C 1
ATOM 1361 O O . PHE A 1 193 ? -24.636 -5.472 24.731 1.00 85.38 193 PHE A O 1
ATOM 1368 N N . ALA A 1 194 ? -24.932 -6.908 23.037 1.00 81.81 194 ALA A N 1
ATOM 1369 C CA . ALA A 1 194 ? -25.011 -5.874 22.006 1.00 81.81 194 ALA A CA 1
ATOM 1370 C C . ALA A 1 194 ? -26.224 -4.944 22.198 1.00 81.81 194 ALA A C 1
ATOM 1372 O O . ALA A 1 194 ? -26.090 -3.735 22.038 1.00 81.81 194 ALA A O 1
ATOM 1373 N N . ASP A 1 195 ? -27.372 -5.499 22.592 1.00 84.06 195 ASP A N 1
ATOM 1374 C CA . ASP A 1 195 ? -28.614 -4.757 22.830 1.00 84.06 195 ASP A CA 1
ATOM 1375 C C . ASP A 1 195 ? -28.526 -3.846 24.075 1.00 84.06 195 ASP A C 1
ATOM 1377 O O . ASP A 1 195 ? -29.249 -2.861 24.157 1.00 84.06 195 ASP A O 1
ATOM 1381 N N . GLU A 1 196 ? -27.636 -4.137 25.034 1.00 79.69 196 GLU A N 1
ATOM 1382 C CA . GLU A 1 196 ? -27.372 -3.277 26.203 1.00 79.69 196 GLU A CA 1
ATOM 1383 C C . GLU A 1 196 ? -26.382 -2.130 25.908 1.00 79.69 196 GLU A C 1
ATOM 1385 O O . GLU A 1 196 ? -26.268 -1.195 26.705 1.00 79.69 196 GLU A O 1
ATOM 1390 N N . MET A 1 197 ? -25.646 -2.196 24.789 1.00 65.81 197 MET A N 1
ATOM 1391 C CA . MET A 1 197 ? -24.658 -1.181 24.393 1.00 65.81 197 MET A CA 1
ATOM 1392 C C . MET A 1 197 ? -25.213 -0.078 23.473 1.00 65.81 197 MET A C 1
ATOM 1394 O O . MET A 1 197 ? -24.546 0.952 23.339 1.00 65.81 197 MET A O 1
ATOM 1398 N N . VAL A 1 198 ? -26.373 -0.289 22.835 1.00 49.88 198 VAL A N 1
ATOM 1399 C CA . VAL A 1 198 ? -27.061 0.666 21.933 1.00 49.88 198 VAL A CA 1
ATOM 1400 C C . VAL A 1 198 ? -28.122 1.451 22.697 1.00 49.88 198 VAL A C 1
ATOM 1402 O O . VAL A 1 198 ? -28.180 2.686 22.501 1.00 49.88 198 VAL A O 1
#

Secondary structure (DSSP, 8-state):
--TTS--TT----TTTTGGGSSEEE---S--GGGTTHHHHHHHHHHHHHHH-TT-S--EEE-----S----PPPPPPPPPPSSS-S-----TT---------SHHHHTT----TT--SSTTHHHHHHHHHHH--TTS---EEE-TT-GGGHHHHHHHHHHHT--EEE-TTSS---S-TTEETTHHHHHTSHHHHHHH-

Sequence (198 aa):
ELHDVGAPQTIDQTRLFGRAVRWFAEPGVPDEAARDSWRSLASRAVAEARDGPLGPGPVHLNLAFREPLLGRPGELPAARAPQGSWHRVVPVGAQAGAGAGAGLGDLLGISGPAGASGLGGASESAAELAEDLRPGSRGVIVAGAGADEVAGDVAALAAELGWPVLADPRSGCRSADRNVIGAADALLRVKAFADEMV

pLDDT: mean 76.71, std 19.92, range [28.19, 96.88]

Organism: NCBI:txid410659

Radius of gyration: 24.78 Å; chains: 1; bounding box: 60×44×64 Å

InterPro domains:
  IPR032264 Menaquinone biosynthesis protein MenD, middle domain [PF16582] (137-195)

Foldseek 3Di:
DCAPVPPPPDDPPQCVVPPQALEEDEPDEDDPVCLVCVLLVVLVLVQSQDLNLVHHHHYYYDYDYDPPPDDDDDDRPDDPDCPDGSDHPQHPPPPDDDDDDDDVLVLLVPPDSSRPPPDPCSVVVSVVVVVVQAAPDADAAEFDAPLLVVLVSVVVSCVHNVHAYAHEPRRNNDDPDPSYHPCVVVQCVPVVSVVVVD